Protein AF-A0A4R5C8Y3-F1 (afdb_monomer)

Secondary structure (DSSP, 8-state):
-HHHHHHHHHHHHHHHHHHHHHHHHHT----HHHHHHT-S-HHHHHHHHHHHGGGGGHHHHHHT-PPPHHHHHHHHHHHHHSPPPTTS-HHHHHHHHHHHHHHHT----S-SHHHHHHHHHTT--HHHHHHHHHHTGGG-STTT-HHHHHHHHHTHHHHHHHHHHHHHTT-HHHHHHHHHHHHHHHHTT---SS-HHHHHHHHHHHS-S-HHHHHHHHHHHHHS-------

Nearest PDB structures (foldseek):
  7sn8-assembly1_D  TM=2.312E-01  e=8.759E+00  Drosophila melanogaster

Mean predicted aligned error: 4.32 Å

Sequence (231 aa):
MVLAWQERVAGAVERLAGLIHQAVRRRQCGVLAAFVDGAPQEEAALAAVRVLGPDALAPALLAGVSPSGVDRVVLTRALAAHPTAVADRLDVRCLSQATSVLCAGEAVTDVGAAADWARAAAGWDWITLSRHLAWLAPMAWPRLCDAVGETVRARSVDVGRGLARAMLRRDYPTAARLVRWSALACCLGADPGLDTGAVTHHVDLCGGASPRTALHTELARCLAPAAAEGS

Organism: NCBI:txid2530368

Foldseek 3Di:
DVVVLVVLLVVLLLVLLLQLLVCQVVLHADCLLVSQVPDPDNLSNLSSCLQLQLSSGVSCLLVVHQHDLSSLVSLVVSCVSPPDDPPDDLLSVLSSLLNVCSSVVHQRDQDDSLVVVLVVLVPDDLQVVLVSQLSNLSCLGPRSHVSNLVSCLVCLLSLLVSLVVCVVVLVLSSNLSSLSSNQSSVLVVHHNPDPSVVSLVVSCVRVDDRSSSSSSSSNSVSSHDPPPPDD

Structure (mmCIF, N/CA/C/O backbone):
data_AF-A0A4R5C8Y3-F1
#
_entry.id   AF-A0A4R5C8Y3-F1
#
loop_
_atom_site.group_PDB
_atom_site.id
_atom_site.type_symbol
_atom_site.label_atom_id
_atom_site.label_alt_id
_atom_site.label_comp_id
_atom_site.label_asym_id
_atom_site.label_entity_id
_atom_site.label_seq_id
_atom_site.pdbx_PDB_ins_code
_atom_site.Cartn_x
_atom_site.Cartn_y
_atom_site.Cartn_z
_atom_site.occupancy
_atom_site.B_iso_or_equiv
_atom_site.auth_seq_id
_atom_site.auth_comp_id
_atom_site.auth_asym_id
_atom_site.auth_atom_id
_atom_site.pdbx_PDB_model_num
ATOM 1 N N . MET A 1 1 ? 7.049 -2.598 28.455 1.00 72.44 1 MET A N 1
ATOM 2 C CA . MET A 1 1 ? 6.135 -1.503 28.052 1.00 72.44 1 MET A CA 1
ATOM 3 C C . MET A 1 1 ? 6.138 -1.265 26.539 1.00 72.44 1 MET A C 1
ATOM 5 O O . MET A 1 1 ? 5.067 -1.314 25.953 1.00 72.44 1 MET A O 1
ATOM 9 N N . VAL A 1 2 ? 7.302 -1.086 25.895 1.00 79.75 2 VAL A N 1
ATOM 10 C CA . VAL A 1 2 ? 7.407 -0.855 24.433 1.00 79.75 2 VAL A CA 1
ATOM 11 C C . VAL A 1 2 ? 6.868 -2.023 23.591 1.00 79.75 2 VAL A C 1
ATOM 13 O O . VAL A 1 2 ? 6.093 -1.788 22.672 1.00 79.75 2 VAL A O 1
ATOM 16 N N . LEU A 1 3 ? 7.188 -3.275 23.942 1.00 83.00 3 LEU A N 1
ATOM 17 C CA . LEU A 1 3 ? 6.691 -4.458 23.214 1.00 83.00 3 LEU A CA 1
ATOM 18 C C . LEU A 1 3 ? 5.156 -4.572 23.257 1.00 83.00 3 LEU A C 1
ATOM 20 O O . LEU A 1 3 ? 4.514 -4.685 22.221 1.00 83.00 3 LEU A O 1
ATOM 24 N N . ALA A 1 4 ? 4.555 -4.400 24.439 1.00 89.44 4 ALA A N 1
ATOM 25 C CA . ALA A 1 4 ? 3.099 -4.404 24.596 1.00 89.44 4 ALA A CA 1
ATOM 26 C C . ALA A 1 4 ? 2.408 -3.247 23.848 1.00 89.44 4 ALA A C 1
ATOM 28 O O . ALA A 1 4 ? 1.240 -3.340 23.484 1.00 89.44 4 ALA A O 1
ATOM 29 N N . TRP A 1 5 ? 3.089 -2.116 23.643 1.00 91.06 5 TRP A N 1
ATOM 30 C CA . TRP A 1 5 ? 2.590 -1.046 22.775 1.00 91.06 5 TRP A CA 1
ATOM 31 C C . TRP A 1 5 ? 2.651 -1.446 21.294 1.00 91.06 5 TRP A C 1
ATOM 33 O O . TRP A 1 5 ? 1.651 -1.326 20.590 1.00 91.06 5 TRP A O 1
ATOM 43 N N . GLN A 1 6 ? 3.777 -1.995 20.836 1.00 91.38 6 GLN A N 1
ATOM 44 C CA . GLN A 1 6 ? 3.947 -2.449 19.452 1.00 91.38 6 GLN A CA 1
ATOM 45 C C . GLN A 1 6 ? 2.945 -3.542 19.067 1.00 91.38 6 GLN A C 1
ATOM 47 O O . GLN A 1 6 ? 2.363 -3.476 17.988 1.00 91.38 6 GLN A O 1
ATOM 52 N N . GLU A 1 7 ? 2.687 -4.502 19.955 1.00 93.25 7 GLU A N 1
ATOM 53 C CA . GLU A 1 7 ? 1.676 -5.547 19.750 1.00 93.25 7 GLU A CA 1
ATOM 54 C C . GLU A 1 7 ? 0.265 -4.964 19.626 1.00 93.25 7 GLU A C 1
ATOM 56 O O . GLU A 1 7 ? -0.505 -5.367 18.752 1.00 93.25 7 GLU A O 1
ATOM 61 N N . ARG A 1 8 ? -0.070 -3.962 20.450 1.00 94.50 8 ARG A N 1
ATOM 62 C CA . ARG A 1 8 ? -1.365 -3.270 20.377 1.00 94.50 8 ARG A CA 1
ATOM 63 C C . ARG A 1 8 ? -1.538 -2.525 19.060 1.00 94.50 8 ARG A C 1
ATOM 65 O O . ARG A 1 8 ? -2.594 -2.650 18.438 1.00 94.50 8 ARG A O 1
ATOM 72 N N . VAL A 1 9 ? -0.509 -1.802 18.616 1.00 96.12 9 VAL A N 1
ATOM 73 C CA . VAL A 1 9 ? -0.517 -1.117 17.315 1.00 96.12 9 VAL A CA 1
ATOM 74 C C . VAL A 1 9 ? -0.616 -2.132 16.180 1.00 96.12 9 VAL A C 1
ATOM 76 O O . VAL A 1 9 ? -1.468 -1.977 15.313 1.00 96.12 9 VAL A O 1
ATOM 79 N N . ALA A 1 10 ? 0.177 -3.206 16.197 1.00 95.38 10 ALA A N 1
ATOM 80 C CA . ALA A 1 10 ? 0.119 -4.253 15.177 1.00 95.38 10 ALA A CA 1
ATOM 81 C C . ALA A 1 10 ? -1.280 -4.884 15.089 1.00 95.38 10 ALA A C 1
ATOM 83 O O . ALA A 1 10 ? -1.846 -4.985 14.001 1.00 95.38 10 ALA A O 1
ATOM 84 N N . GLY A 1 11 ? -1.890 -5.217 16.230 1.00 96.44 11 GLY A N 1
ATOM 85 C CA . GLY A 1 11 ? -3.259 -5.726 16.278 1.00 96.44 11 GLY A CA 1
ATOM 86 C C . GLY A 1 11 ? -4.294 -4.718 15.765 1.00 96.44 11 GLY A C 1
ATOM 87 O O . GLY A 1 11 ? -5.235 -5.104 15.075 1.00 96.44 11 GLY A O 1
ATOM 88 N N . ALA A 1 12 ? -4.132 -3.426 16.067 1.00 97.75 12 ALA A N 1
ATOM 89 C CA . ALA A 1 12 ? -4.997 -2.371 15.537 1.00 97.75 12 ALA A CA 1
ATOM 90 C C . ALA A 1 12 ? -4.846 -2.208 14.015 1.00 97.75 12 ALA A C 1
ATOM 92 O O . ALA A 1 12 ? -5.852 -2.063 13.325 1.00 97.75 12 ALA A O 1
ATOM 93 N N . VAL A 1 13 ? -3.622 -2.310 13.487 1.00 97.81 13 VAL A N 1
ATOM 94 C CA . VAL A 1 13 ? -3.342 -2.279 12.044 1.00 97.81 13 VAL A CA 1
ATOM 95 C C . VAL A 1 13 ? -4.017 -3.446 11.331 1.00 97.81 13 VAL A C 1
ATOM 97 O O . VAL A 1 13 ? -4.672 -3.221 10.318 1.00 97.81 13 VAL A O 1
ATOM 100 N N . GLU A 1 14 ? -3.904 -4.676 11.841 1.00 97.19 14 GLU A N 1
ATOM 101 C CA . GLU A 1 14 ? -4.553 -5.836 11.212 1.00 97.19 14 GLU A CA 1
ATOM 102 C C . GLU A 1 14 ? -6.087 -5.717 11.247 1.00 97.19 14 GLU A C 1
ATOM 104 O O . GLU A 1 14 ? -6.747 -5.994 10.244 1.00 97.19 14 GLU A O 1
ATOM 109 N N . ARG A 1 15 ? -6.676 -5.228 12.351 1.00 97.69 15 ARG A N 1
ATOM 110 C CA . ARG A 1 15 ? -8.128 -4.973 12.422 1.00 97.69 15 ARG A CA 1
ATOM 111 C C . ARG A 1 15 ? -8.577 -3.912 11.422 1.00 97.69 15 ARG A C 1
ATOM 113 O O . ARG A 1 15 ? -9.555 -4.132 10.711 1.00 97.69 15 ARG A O 1
ATOM 120 N N . LEU A 1 16 ? -7.865 -2.787 11.350 1.00 98.38 16 LEU A N 1
ATOM 121 C CA . LEU A 1 16 ? -8.189 -1.712 10.416 1.00 98.38 16 LEU A CA 1
ATOM 122 C C . LEU A 1 16 ? -8.027 -2.170 8.962 1.00 98.38 16 LEU A C 1
ATOM 124 O O . LEU A 1 16 ? -8.907 -1.918 8.145 1.00 98.38 16 LEU A O 1
ATOM 128 N N . ALA A 1 17 ? -6.955 -2.898 8.642 1.00 98.19 17 ALA A N 1
ATOM 129 C CA . ALA A 1 17 ? -6.742 -3.448 7.307 1.00 98.19 17 ALA A CA 1
ATOM 130 C C . ALA A 1 17 ? -7.867 -4.414 6.905 1.00 98.19 17 ALA A C 1
ATOM 132 O O . ALA A 1 17 ? -8.360 -4.344 5.781 1.00 98.19 17 ALA A O 1
ATOM 133 N N . GLY A 1 18 ? -8.326 -5.265 7.829 1.00 97.75 18 GLY A N 1
ATOM 134 C CA . GLY A 1 18 ? -9.458 -6.165 7.596 1.00 97.75 18 GLY A CA 1
ATOM 135 C C . GLY A 1 18 ? -10.774 -5.424 7.369 1.00 97.75 18 GLY A C 1
ATOM 136 O O . GLY A 1 18 ? -11.531 -5.774 6.464 1.00 97.75 18 GLY A O 1
ATOM 137 N N . LEU A 1 19 ? -11.024 -4.372 8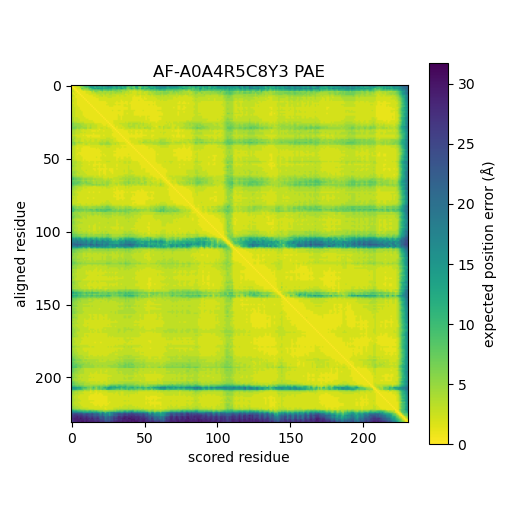.148 1.00 98.06 19 LEU A N 1
ATOM 138 C CA . LEU A 1 19 ? -12.194 -3.509 8.004 1.00 98.06 19 LEU A CA 1
ATOM 139 C C . LEU A 1 19 ? -12.185 -2.762 6.661 1.00 98.06 19 LEU A C 1
ATOM 141 O O . LEU A 1 19 ? -13.190 -2.785 5.954 1.00 98.06 19 LEU A O 1
ATOM 145 N N . ILE A 1 20 ? -11.051 -2.183 6.259 1.00 98.06 20 ILE A N 1
ATOM 146 C CA . ILE A 1 20 ? -10.901 -1.524 4.952 1.00 98.06 20 ILE A CA 1
ATOM 147 C C . ILE A 1 20 ? -11.058 -2.532 3.816 1.00 98.06 20 ILE A C 1
ATOM 149 O O . ILE A 1 20 ? -11.763 -2.250 2.855 1.00 98.06 20 ILE A O 1
ATOM 153 N N . HIS A 1 21 ? -10.462 -3.720 3.923 1.00 97.38 21 HIS A N 1
ATOM 154 C CA . HIS A 1 21 ? -10.618 -4.774 2.921 1.00 97.38 21 HIS A CA 1
ATOM 155 C C . HIS A 1 21 ? -12.099 -5.139 2.716 1.00 97.38 21 HIS A C 1
ATOM 157 O O . HIS A 1 21 ? -12.577 -5.185 1.582 1.00 97.38 21 HIS A O 1
ATOM 163 N N . GLN A 1 22 ? -12.864 -5.319 3.798 1.00 97.25 22 GLN A N 1
ATOM 164 C CA . GLN A 1 22 ? -14.311 -5.543 3.701 1.00 97.25 22 GLN A CA 1
ATOM 165 C C . GLN A 1 22 ? -15.050 -4.338 3.108 1.00 97.25 22 GLN A C 1
ATOM 167 O O . GLN A 1 22 ? -15.959 -4.522 2.298 1.00 97.25 22 GLN A O 1
ATOM 172 N N . ALA A 1 23 ? -14.664 -3.121 3.491 1.00 97.06 23 ALA A N 1
ATOM 173 C CA . ALA A 1 23 ? -15.257 -1.888 2.993 1.00 97.06 23 ALA A CA 1
ATOM 174 C C . ALA A 1 23 ? -15.037 -1.721 1.481 1.00 97.06 23 ALA A C 1
ATOM 176 O O . ALA A 1 23 ? -15.989 -1.428 0.765 1.00 97.06 23 ALA A O 1
ATOM 177 N N . VAL A 1 24 ? -13.832 -2.008 0.977 1.00 96.44 24 VAL A N 1
ATOM 178 C CA . VAL A 1 24 ? -13.515 -2.037 -0.461 1.00 96.44 24 VAL A CA 1
ATOM 179 C C . VAL A 1 24 ? -14.416 -3.035 -1.186 1.00 96.44 24 VAL A C 1
ATOM 181 O O . VAL A 1 24 ? -15.106 -2.664 -2.134 1.00 96.44 24 VAL A O 1
ATOM 184 N N . ARG A 1 25 ? -14.507 -4.277 -0.692 1.00 95.12 25 ARG A N 1
ATOM 185 C CA . ARG A 1 25 ? -15.350 -5.317 -1.308 1.00 95.12 25 ARG A CA 1
ATOM 186 C C . ARG A 1 25 ? -16.840 -4.974 -1.307 1.00 95.12 25 ARG A C 1
ATOM 188 O O . ARG A 1 25 ? -17.560 -5.372 -2.217 1.00 95.12 25 ARG A O 1
ATOM 195 N N . ARG A 1 26 ? -17.308 -4.241 -0.294 1.00 96.19 26 ARG A N 1
ATOM 196 C CA . ARG A 1 26 ? -18.698 -3.769 -0.170 1.00 96.19 26 ARG A CA 1
ATOM 197 C C . ARG A 1 26 ? -18.940 -2.400 -0.808 1.00 96.19 26 ARG A C 1
ATOM 199 O O . ARG A 1 26 ? -20.076 -1.942 -0.799 1.00 96.19 26 ARG A O 1
ATOM 206 N N . ARG A 1 27 ? -17.899 -1.752 -1.344 1.00 93.75 27 ARG A N 1
ATOM 207 C CA . ARG A 1 27 ? -17.932 -0.374 -1.862 1.00 93.75 27 ARG A CA 1
ATOM 208 C C . ARG A 1 27 ? -18.480 0.633 -0.839 1.00 93.75 27 ARG A C 1
ATOM 210 O O . ARG A 1 27 ? -19.273 1.510 -1.169 1.00 93.75 27 ARG A O 1
ATOM 217 N N . GLN A 1 28 ? -18.060 0.493 0.416 1.00 93.56 28 GLN A N 1
ATOM 218 C CA . GLN A 1 28 ? -18.490 1.320 1.542 1.00 93.56 28 GLN A CA 1
ATOM 219 C C . GLN A 1 28 ? -17.394 2.317 1.945 1.00 93.56 28 GLN A C 1
ATOM 221 O O . GLN A 1 28 ? -16.264 1.923 2.214 1.00 93.56 28 GLN A O 1
ATOM 226 N N . CYS A 1 29 ? -17.739 3.603 2.042 1.00 92.25 29 CYS A N 1
ATOM 227 C CA . CYS A 1 29 ? -16.855 4.668 2.541 1.00 92.25 29 CYS A CA 1
ATOM 228 C C . CYS A 1 29 ? -17.188 5.036 4.002 1.00 92.25 29 CYS A C 1
ATOM 230 O O . CYS A 1 29 ? -18.199 4.573 4.531 1.00 92.25 29 CYS A O 1
ATOM 232 N N . GLY A 1 30 ? -16.384 5.890 4.652 1.00 90.69 30 GLY A N 1
ATOM 233 C CA . GLY A 1 30 ? -16.749 6.448 5.965 1.00 90.69 30 GLY A CA 1
ATOM 234 C C . GLY A 1 30 ? -16.438 5.555 7.164 1.00 90.69 30 GLY A C 1
ATOM 235 O O . GLY A 1 30 ? -17.148 5.614 8.164 1.00 90.69 30 GLY A O 1
ATOM 236 N N . VAL A 1 31 ? -15.447 4.667 7.063 1.00 94.50 31 VAL A N 1
ATOM 237 C CA . VAL A 1 31 ? -15.246 3.597 8.056 1.00 94.50 31 VAL A CA 1
ATOM 238 C C . VAL A 1 31 ? -14.257 3.955 9.175 1.00 94.50 31 VAL A C 1
ATOM 240 O O . VAL A 1 31 ? -14.165 3.213 10.154 1.00 94.50 31 VAL A O 1
ATOM 243 N N . LEU A 1 32 ? -13.520 5.072 9.070 1.00 96.38 32 LEU A N 1
ATOM 244 C CA . LEU A 1 32 ? -12.429 5.375 10.005 1.00 96.38 32 LEU A CA 1
ATOM 245 C C . LEU A 1 32 ? -12.929 5.866 11.363 1.00 96.38 32 LEU A C 1
ATOM 247 O O . LEU A 1 32 ? -12.396 5.437 12.383 1.00 96.38 32 LEU A O 1
ATOM 251 N N . ALA A 1 33 ? -13.949 6.727 11.398 1.00 94.81 33 ALA A N 1
ATOM 252 C CA . ALA A 1 33 ? -14.481 7.225 12.670 1.00 94.81 33 ALA A CA 1
ATOM 253 C C . ALA A 1 33 ? -15.053 6.096 13.526 1.00 94.81 33 ALA A C 1
ATOM 255 O O . ALA A 1 33 ? -14.635 5.934 14.665 1.00 94.81 33 ALA A O 1
ATOM 256 N N . ALA A 1 34 ? -15.890 5.234 12.941 1.00 95.12 34 ALA A N 1
ATOM 257 C CA . ALA A 1 34 ? -16.435 4.080 13.651 1.00 95.12 34 ALA A CA 1
ATOM 258 C C . ALA A 1 34 ? -15.334 3.146 14.190 1.00 95.12 34 ALA A C 1
ATOM 260 O O . ALA A 1 34 ? -15.468 2.591 15.279 1.00 95.12 34 ALA A O 1
ATOM 261 N N . PHE A 1 35 ? -14.232 2.983 13.449 1.00 97.25 35 PHE A N 1
ATOM 262 C CA . PHE A 1 35 ? -13.086 2.205 13.917 1.00 97.25 35 PHE A CA 1
ATOM 263 C C . PHE A 1 35 ? -12.390 2.850 15.122 1.00 97.25 35 PHE A C 1
ATOM 265 O O . PHE A 1 35 ? -12.062 2.141 16.072 1.00 97.25 35 PHE A O 1
ATOM 272 N N . VAL A 1 36 ? -12.150 4.164 15.085 1.00 97.38 36 VAL A N 1
ATOM 273 C CA . VAL A 1 36 ? -11.477 4.887 16.175 1.00 97.38 36 VAL A CA 1
ATOM 274 C C . VAL A 1 36 ? -12.372 4.976 17.411 1.00 97.38 36 VAL A C 1
ATOM 276 O O . VAL A 1 36 ? -11.905 4.662 18.502 1.00 97.38 36 VAL A O 1
ATOM 279 N N . ASP A 1 37 ? -13.651 5.310 17.244 1.00 95.69 37 ASP A N 1
ATOM 280 C CA . ASP A 1 37 ? -14.620 5.435 18.342 1.00 95.69 37 ASP A CA 1
ATOM 281 C C . ASP A 1 37 ? -14.881 4.085 19.029 1.00 95.69 37 ASP A C 1
ATOM 283 O O . ASP A 1 37 ? -15.090 4.018 20.239 1.00 95.69 37 ASP A O 1
ATOM 287 N N . GLY A 1 38 ? -14.841 2.989 18.264 1.00 95.06 38 GLY A N 1
ATOM 288 C CA . GLY A 1 38 ? -14.973 1.626 18.780 1.00 95.06 38 GLY A CA 1
ATOM 289 C C . GLY A 1 38 ? -13.666 1.009 19.288 1.00 95.06 38 GLY A C 1
ATOM 290 O O . GLY A 1 38 ? -13.665 -0.148 19.720 1.00 95.06 38 GLY A O 1
ATOM 291 N N . ALA A 1 39 ? -12.535 1.717 19.207 1.00 95.44 39 ALA A N 1
ATOM 292 C CA . ALA A 1 39 ? -11.252 1.158 19.599 1.00 95.44 39 ALA A CA 1
ATOM 293 C C . ALA A 1 39 ? -11.099 1.132 21.129 1.00 95.44 39 ALA A C 1
ATOM 295 O O . ALA A 1 39 ? -11.357 2.129 21.797 1.00 95.44 39 ALA A O 1
ATOM 296 N N . PRO A 1 40 ? -10.556 0.043 21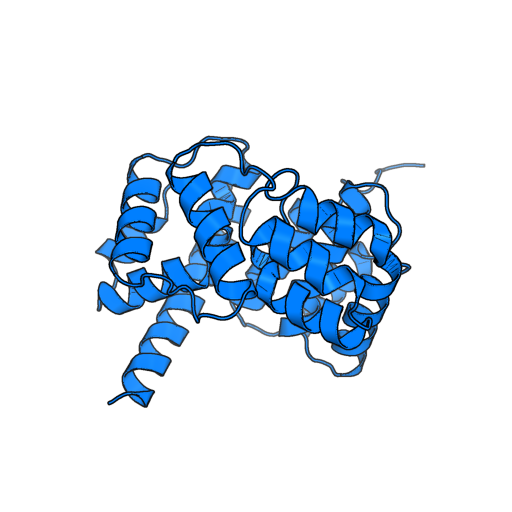.708 1.00 91.38 40 PRO A N 1
ATOM 297 C CA . PRO A 1 40 ? -10.287 -0.009 23.147 1.00 91.38 40 PRO A CA 1
ATOM 298 C C . PRO A 1 40 ? -9.236 1.021 23.584 1.00 91.38 40 PRO A C 1
ATOM 300 O O . PRO A 1 40 ? -9.148 1.355 24.762 1.00 91.38 40 PRO A O 1
ATOM 303 N N . GLN A 1 41 ? -8.399 1.479 22.648 1.00 93.56 41 GLN A N 1
ATOM 304 C CA . GLN A 1 41 ? -7.389 2.506 22.863 1.00 93.56 41 GLN A CA 1
ATOM 305 C C . GLN A 1 41 ? -7.276 3.370 21.616 1.00 93.56 41 GLN A C 1
ATOM 307 O O . GLN A 1 41 ? -6.792 2.911 20.577 1.00 93.56 41 GLN A O 1
ATOM 312 N N . GLU A 1 42 ? -7.696 4.622 21.749 1.00 96.31 42 GLU A N 1
ATOM 313 C CA . GLU A 1 42 ? -7.700 5.589 20.657 1.00 96.31 42 GLU A CA 1
ATOM 314 C C . GLU A 1 42 ? -6.301 5.779 20.053 1.00 96.31 42 GLU A C 1
ATOM 316 O O . GLU A 1 42 ? -6.141 5.728 18.838 1.00 96.31 42 GLU A O 1
ATOM 321 N N . GLU A 1 43 ? -5.266 5.900 20.888 1.00 96.75 43 GLU A N 1
ATOM 322 C CA . GLU A 1 43 ? -3.889 6.121 20.429 1.00 96.75 43 GLU A CA 1
ATOM 323 C C . GLU A 1 43 ? -3.399 4.994 19.503 1.00 96.75 43 GLU A C 1
ATOM 325 O O . GLU A 1 43 ? -2.816 5.248 18.452 1.00 96.75 43 GLU A O 1
ATOM 330 N N . ALA A 1 44 ? -3.683 3.730 19.839 1.00 97.31 44 ALA A N 1
ATOM 331 C CA . ALA A 1 44 ? -3.301 2.595 18.997 1.00 97.31 44 ALA A CA 1
ATOM 332 C C . ALA A 1 44 ? -4.085 2.572 17.672 1.00 97.31 44 ALA A C 1
ATOM 334 O O . ALA A 1 44 ? -3.558 2.132 16.648 1.00 97.31 44 ALA A O 1
ATOM 335 N N . ALA A 1 45 ? -5.335 3.047 17.680 1.00 98.06 45 ALA A N 1
ATOM 336 C CA . ALA A 1 45 ? -6.150 3.179 16.477 1.00 98.06 45 ALA A CA 1
ATOM 337 C C . ALA A 1 45 ? -5.638 4.301 15.563 1.00 98.06 45 ALA A C 1
ATOM 339 O O . ALA A 1 45 ? -5.492 4.084 14.361 1.00 98.06 45 ALA A O 1
ATOM 340 N N . LEU A 1 46 ? -5.280 5.460 16.121 1.00 98.06 46 LEU A N 1
ATOM 341 C CA . LEU A 1 46 ? -4.654 6.556 15.377 1.00 98.06 46 LEU A CA 1
ATOM 342 C C . LEU A 1 46 ? -3.284 6.146 14.814 1.00 98.06 46 LEU A C 1
ATOM 344 O O . LEU A 1 46 ? -2.992 6.428 13.650 1.00 98.06 46 LEU A O 1
ATOM 348 N N . ALA A 1 47 ? -2.483 5.389 15.570 1.00 97.56 47 ALA A N 1
ATOM 349 C CA . ALA A 1 47 ? -1.239 4.803 15.074 1.00 97.56 47 ALA A CA 1
ATOM 350 C C . ALA A 1 47 ? -1.491 3.841 13.902 1.00 97.56 47 ALA A C 1
ATOM 352 O O . ALA A 1 47 ? -0.762 3.861 12.910 1.00 97.56 47 ALA A O 1
ATOM 353 N N . ALA A 1 48 ? -2.548 3.026 13.970 1.00 98.00 48 ALA A N 1
ATOM 354 C CA . ALA A 1 48 ? -2.920 2.130 12.880 1.00 98.00 48 ALA A CA 1
ATOM 355 C C . ALA A 1 48 ? -3.331 2.885 11.609 1.00 98.00 48 ALA A C 1
ATOM 357 O O . ALA A 1 48 ? -2.872 2.537 10.518 1.00 98.00 48 ALA A O 1
ATOM 358 N N . VAL A 1 49 ? -4.126 3.951 11.752 1.00 97.50 49 VAL A N 1
ATOM 359 C CA . VAL A 1 49 ? -4.471 4.865 10.652 1.00 97.50 49 VAL A CA 1
ATOM 360 C C . VAL A 1 49 ? -3.198 5.458 10.044 1.00 97.50 49 VAL A C 1
ATOM 362 O O . VAL A 1 49 ? -3.024 5.422 8.826 1.00 97.50 49 VAL A O 1
ATOM 365 N N . ARG A 1 50 ? -2.254 5.916 10.876 1.00 95.94 50 ARG A N 1
ATOM 366 C CA . ARG A 1 50 ? -0.969 6.465 10.417 1.00 95.94 50 ARG A CA 1
ATOM 367 C C . ARG A 1 50 ? -0.122 5.444 9.652 1.00 95.94 50 ARG A C 1
ATOM 369 O O . ARG A 1 50 ? 0.541 5.830 8.688 1.00 95.94 50 ARG A O 1
ATOM 376 N N . VAL A 1 51 ? -0.120 4.179 10.077 1.00 95.38 51 VAL A N 1
ATOM 377 C CA . VAL A 1 51 ? 0.634 3.084 9.438 1.00 95.38 51 VAL A CA 1
ATOM 378 C C . VAL A 1 51 ? 0.042 2.694 8.085 1.00 95.38 51 VAL A C 1
ATOM 380 O O . VAL A 1 51 ? 0.806 2.412 7.162 1.00 95.38 51 VAL A O 1
ATOM 383 N N . LEU A 1 52 ? -1.287 2.656 7.953 1.00 95.88 52 LEU A N 1
ATOM 384 C CA . LEU A 1 52 ? -1.924 2.383 6.660 1.00 95.88 52 LEU A CA 1
ATOM 385 C C . LEU A 1 52 ? -1.845 3.584 5.709 1.00 95.88 52 LEU A C 1
ATOM 387 O O . LEU A 1 52 ? -1.753 3.389 4.497 1.00 95.88 52 LEU A O 1
ATOM 391 N N . GLY A 1 53 ? -1.820 4.809 6.241 1.00 94.00 53 GLY A N 1
ATOM 392 C CA . GLY A 1 53 ? -1.623 6.024 5.454 1.00 94.00 53 GLY A CA 1
ATOM 393 C C . GLY A 1 53 ? -2.699 6.169 4.369 1.00 94.00 53 GLY A C 1
ATOM 394 O O . GLY A 1 53 ? -3.883 6.056 4.693 1.00 94.00 53 GLY A O 1
ATOM 395 N N . PRO A 1 54 ? -2.334 6.365 3.086 1.00 93.25 54 PRO A N 1
ATOM 396 C CA . PRO A 1 54 ? -3.310 6.512 2.003 1.00 93.25 54 PRO A CA 1
ATOM 397 C C . PRO A 1 54 ? -4.288 5.336 1.856 1.00 93.25 54 PRO A C 1
ATOM 399 O O . PRO A 1 54 ? -5.426 5.539 1.440 1.00 93.25 54 PRO A O 1
ATOM 402 N N . ASP A 1 55 ? -3.896 4.115 2.241 1.00 95.56 55 ASP A N 1
ATOM 403 C CA . ASP A 1 55 ? -4.782 2.945 2.156 1.00 95.56 55 ASP A CA 1
ATOM 404 C C . ASP A 1 55 ? -5.981 3.037 3.107 1.00 95.56 55 ASP A C 1
ATOM 406 O O . ASP A 1 55 ? -7.002 2.400 2.858 1.00 95.56 55 ASP A O 1
ATOM 410 N N . ALA A 1 56 ? -5.916 3.877 4.146 1.00 95.56 56 ALA A N 1
ATOM 411 C CA . ALA A 1 56 ? -7.067 4.179 4.996 1.00 95.56 56 ALA A CA 1
ATOM 412 C C . ALA A 1 56 ? -8.238 4.802 4.211 1.00 95.56 56 ALA A C 1
ATOM 414 O O . ALA A 1 56 ? -9.390 4.690 4.623 1.00 95.56 56 ALA A O 1
ATOM 415 N N . LEU A 1 57 ? -7.948 5.421 3.062 1.00 93.69 57 LEU A N 1
ATOM 416 C CA . LEU A 1 57 ? -8.919 6.049 2.168 1.00 93.69 57 LEU A CA 1
ATOM 417 C C . LEU A 1 57 ? -9.235 5.216 0.925 1.00 93.69 57 LEU A C 1
ATOM 419 O O . LEU A 1 57 ? -9.966 5.689 0.053 1.00 93.69 57 LEU A O 1
ATOM 423 N N . ALA A 1 58 ? -8.732 3.981 0.840 1.00 94.38 58 ALA A N 1
ATOM 424 C CA . ALA A 1 58 ? -8.898 3.132 -0.334 1.00 94.38 58 ALA A CA 1
ATOM 425 C C . ALA A 1 58 ? -10.349 3.030 -0.849 1.00 94.38 58 ALA A C 1
ATOM 427 O O . ALA A 1 58 ? -10.530 3.135 -2.062 1.00 94.38 58 ALA A O 1
ATOM 428 N N . PRO A 1 59 ? -11.394 2.895 0.000 1.00 94.31 59 PRO A N 1
ATOM 429 C CA . PRO A 1 59 ? -12.765 2.824 -0.500 1.00 94.31 59 PRO A CA 1
ATOM 430 C C . PRO A 1 59 ? -13.216 4.097 -1.232 1.00 94.31 59 PRO A C 1
ATOM 432 O O . PRO A 1 59 ? -13.853 4.000 -2.277 1.00 94.31 59 PRO A O 1
ATOM 435 N N . ALA A 1 60 ? -12.854 5.279 -0.720 1.00 91.56 60 ALA A N 1
ATOM 436 C CA . ALA A 1 60 ? -13.195 6.556 -1.349 1.00 91.56 60 ALA A CA 1
ATOM 437 C C . ALA A 1 60 ? -12.400 6.771 -2.646 1.00 91.56 60 ALA A C 1
ATOM 439 O O . ALA A 1 60 ? -12.977 7.138 -3.669 1.00 91.56 60 ALA A O 1
ATOM 440 N N . LEU A 1 61 ? -11.098 6.457 -2.619 1.00 90.69 61 LEU A N 1
ATOM 441 C CA . LEU A 1 61 ? -10.217 6.540 -3.787 1.00 90.69 61 LEU A CA 1
ATOM 442 C C . LEU A 1 61 ? -10.712 5.647 -4.934 1.00 90.69 61 LEU A C 1
ATOM 444 O O . LEU A 1 61 ? -10.786 6.100 -6.072 1.00 90.69 61 LEU A O 1
ATOM 448 N N . LEU A 1 62 ? -11.116 4.409 -4.634 1.00 91.69 62 LEU A N 1
ATOM 449 C CA . LEU A 1 62 ? -11.666 3.477 -5.624 1.00 91.69 62 LEU A CA 1
ATOM 450 C C . LEU A 1 62 ? -13.037 3.893 -6.155 1.00 91.69 62 LEU A C 1
ATOM 452 O O . LEU A 1 62 ? -13.341 3.653 -7.320 1.00 91.69 62 LEU A O 1
ATOM 456 N N . ALA A 1 63 ? -13.869 4.513 -5.319 1.00 90.31 63 ALA A N 1
ATOM 457 C CA . ALA A 1 63 ? -15.156 5.049 -5.746 1.00 90.31 63 ALA A CA 1
ATOM 458 C C . ALA A 1 63 ? -15.026 6.360 -6.547 1.00 90.31 63 ALA A C 1
ATOM 460 O O . ALA A 1 63 ? -16.027 6.844 -7.071 1.00 90.31 63 ALA A O 1
ATOM 461 N N . GLY A 1 64 ? -13.824 6.944 -6.641 1.00 88.50 64 GLY A N 1
ATOM 462 C CA . GLY A 1 64 ? -13.603 8.233 -7.297 1.00 88.50 64 GLY A CA 1
ATOM 463 C C . GLY A 1 64 ? -14.300 9.396 -6.586 1.00 88.50 64 GLY A C 1
ATOM 464 O O . GLY A 1 64 ? -14.612 10.402 -7.219 1.00 88.50 64 GLY A O 1
ATOM 465 N N . VAL A 1 65 ? -14.574 9.256 -5.286 1.00 89.06 65 VAL A N 1
ATOM 466 C CA . VAL A 1 65 ? -15.250 10.275 -4.473 1.00 89.06 65 VAL A CA 1
ATOM 467 C C . VAL A 1 65 ? -14.279 10.903 -3.484 1.00 89.06 65 VAL A C 1
ATOM 469 O O . VAL A 1 65 ? -13.338 10.264 -3.008 1.00 89.06 65 VAL A O 1
ATOM 472 N N . SER A 1 66 ? -14.532 12.158 -3.125 1.00 86.81 66 SER A N 1
ATOM 473 C CA . SER A 1 66 ? -13.783 12.810 -2.054 1.00 86.81 66 SER A CA 1
ATOM 474 C C . SER A 1 66 ? -13.989 12.065 -0.728 1.00 86.81 66 SER A C 1
ATOM 476 O O . SER A 1 66 ? -15.132 11.737 -0.390 1.00 86.81 66 SER A O 1
ATOM 478 N N . PRO A 1 67 ? -12.921 11.825 0.058 1.00 86.00 67 PRO A N 1
ATOM 479 C CA . PRO A 1 67 ? -13.045 11.304 1.412 1.00 86.00 67 PRO A CA 1
ATOM 480 C C . PRO A 1 67 ? -14.030 12.123 2.246 1.00 86.00 67 PRO A C 1
ATOM 482 O O . PRO A 1 67 ? -14.070 13.353 2.145 1.00 86.00 67 PRO A O 1
ATOM 485 N N . SER A 1 68 ? -14.801 11.449 3.100 1.00 88.50 68 SER A N 1
ATOM 486 C CA . SER A 1 68 ? -15.745 12.136 3.979 1.00 88.50 68 SER A CA 1
ATOM 487 C C . SER A 1 68 ? -15.014 13.126 4.895 1.00 88.50 68 SER A C 1
ATOM 489 O O . SER A 1 68 ? -13.882 12.881 5.319 1.00 88.50 68 SER A O 1
ATOM 491 N N . GLY A 1 69 ? -15.657 14.248 5.240 1.00 89.62 69 GLY A N 1
ATOM 492 C CA . GLY A 1 69 ? -15.071 15.216 6.177 1.00 89.62 69 GLY A CA 1
ATOM 493 C C . GLY A 1 69 ? -14.689 14.574 7.518 1.00 89.62 69 GLY A C 1
ATOM 494 O O . GLY A 1 69 ? -13.663 14.916 8.099 1.00 89.62 69 GLY A O 1
ATOM 495 N N . VAL A 1 70 ? -15.465 13.579 7.951 1.00 92.88 70 VAL A N 1
ATOM 496 C CA . VAL A 1 70 ? -15.233 12.801 9.171 1.00 92.88 70 VAL A CA 1
ATOM 497 C C . VAL A 1 70 ? -13.959 11.947 9.073 1.00 92.88 70 VAL A C 1
ATOM 499 O O . VAL A 1 70 ? -13.117 12.015 9.967 1.00 92.88 70 VAL A O 1
ATOM 502 N N . ASP A 1 71 ? -13.753 11.205 7.979 1.00 93.00 71 ASP A N 1
ATOM 503 C CA . ASP A 1 71 ? -12.520 10.420 7.781 1.00 93.00 71 ASP A CA 1
ATOM 504 C C . ASP A 1 71 ? -11.282 11.327 7.698 1.00 93.00 71 ASP A C 1
ATOM 506 O O . ASP A 1 71 ? -10.223 11.000 8.239 1.00 93.00 71 ASP A O 1
ATOM 510 N N . ARG A 1 72 ? -11.415 12.504 7.070 1.00 92.06 72 ARG A N 1
ATOM 511 C CA . ARG A 1 72 ? -10.332 13.500 6.992 1.00 92.06 72 ARG A CA 1
ATOM 512 C C . ARG A 1 72 ? -9.954 14.028 8.373 1.00 92.06 72 ARG A C 1
ATOM 514 O O . ARG A 1 72 ? -8.769 14.165 8.656 1.00 92.06 72 ARG A O 1
ATOM 521 N N . VAL A 1 73 ? -10.927 14.259 9.259 1.00 94.19 73 VAL A N 1
ATOM 522 C CA . VAL A 1 73 ? -10.658 14.631 10.660 1.00 94.19 73 VAL A CA 1
ATOM 523 C C . VAL A 1 73 ? -9.874 13.531 11.380 1.00 94.19 73 VAL A C 1
ATOM 525 O O . VAL A 1 73 ? -8.913 13.839 12.084 1.00 94.19 73 VAL A O 1
ATOM 528 N N . VAL A 1 74 ? -10.225 12.255 11.183 1.00 96.62 74 VAL A N 1
ATOM 529 C CA . VAL A 1 74 ? -9.487 11.127 11.781 1.00 96.62 74 VAL A CA 1
ATOM 530 C C . VAL A 1 74 ? -8.041 11.080 11.288 1.00 96.62 74 VAL A C 1
ATOM 532 O O . VAL A 1 74 ? -7.125 10.920 12.094 1.00 96.62 74 VAL A O 1
ATOM 535 N N . LEU A 1 75 ? -7.805 11.271 9.991 1.00 94.94 75 LEU A N 1
ATOM 536 C CA . LEU A 1 75 ? -6.447 11.300 9.451 1.00 94.94 75 LEU A CA 1
ATOM 537 C C . LEU A 1 75 ? -5.639 12.500 9.954 1.00 94.94 75 LEU A C 1
ATOM 539 O O . LEU A 1 75 ? -4.475 12.335 10.311 1.00 94.94 75 LEU A O 1
ATOM 543 N N . THR A 1 76 ? -6.247 13.686 10.039 1.00 95.38 76 THR A N 1
ATOM 544 C CA . THR A 1 76 ? -5.608 14.871 10.632 1.00 95.38 76 THR A CA 1
ATOM 545 C C . THR A 1 76 ? -5.213 14.610 12.085 1.00 95.38 76 THR A C 1
ATOM 547 O O . THR A 1 76 ? -4.087 14.914 12.476 1.00 95.38 76 THR A O 1
ATOM 550 N N . ARG A 1 77 ? -6.087 13.971 12.877 1.00 96.81 77 ARG A N 1
ATOM 551 C CA . ARG A 1 77 ? -5.771 13.545 14.252 1.00 96.81 77 ARG A CA 1
ATOM 552 C C . ARG A 1 77 ? -4.622 12.539 14.287 1.00 96.81 77 ARG A C 1
ATOM 554 O O . ARG A 1 77 ? -3.721 12.689 15.105 1.00 96.81 77 ARG A O 1
ATOM 561 N N . ALA A 1 78 ? -4.612 11.554 13.390 1.00 97.06 78 ALA A N 1
ATOM 562 C CA . ALA A 1 78 ? -3.545 10.556 13.314 1.00 97.06 78 ALA A CA 1
ATOM 563 C C . ALA A 1 78 ? -2.184 11.173 12.945 1.00 97.06 78 ALA A C 1
ATOM 565 O O . ALA A 1 78 ? -1.166 10.804 13.530 1.00 97.06 78 ALA A O 1
ATOM 566 N N . LEU A 1 79 ? -2.157 12.133 12.013 1.00 95.25 79 LEU A N 1
ATOM 567 C CA . LEU A 1 79 ? -0.950 12.885 11.650 1.00 95.25 79 LEU A CA 1
ATOM 568 C C . LEU A 1 79 ? -0.452 13.761 12.807 1.00 95.25 79 LEU A C 1
ATOM 570 O O . LEU A 1 79 ? 0.752 13.826 13.036 1.00 95.25 79 LEU A O 1
ATOM 574 N N . ALA A 1 80 ? -1.361 14.400 13.549 1.00 95.94 80 ALA A N 1
ATOM 575 C CA . ALA A 1 80 ? -1.011 15.219 14.708 1.00 95.94 80 ALA A CA 1
ATOM 576 C C . ALA A 1 80 ? -0.481 14.382 15.885 1.00 95.94 80 ALA A C 1
ATOM 578 O O . ALA A 1 80 ? 0.486 14.779 16.531 1.00 95.94 80 ALA A O 1
ATOM 579 N N . ALA A 1 81 ? -1.080 13.216 16.146 1.00 96.31 81 ALA A N 1
ATOM 580 C CA . ALA A 1 81 ? -0.649 12.300 17.204 1.00 96.31 81 ALA A CA 1
ATOM 581 C C . ALA A 1 81 ? 0.683 11.600 16.880 1.00 96.31 81 ALA A C 1
ATOM 583 O O . ALA A 1 81 ? 1.453 11.269 17.781 1.00 96.31 81 ALA A O 1
ATOM 584 N N . HIS A 1 82 ? 0.968 11.385 15.593 1.00 94.50 82 HIS A N 1
ATOM 585 C CA . HIS A 1 82 ? 2.166 10.694 15.117 1.00 94.50 82 HIS A CA 1
ATOM 586 C C . HIS A 1 82 ? 2.867 11.508 14.017 1.00 94.50 82 HIS A C 1
ATOM 588 O O . HIS A 1 82 ? 2.843 11.122 12.835 1.00 94.50 82 HIS A O 1
ATOM 594 N N . PRO A 1 83 ? 3.481 12.648 14.393 1.00 93.81 83 PRO A N 1
ATOM 595 C CA . PRO A 1 83 ? 4.135 13.537 13.448 1.00 93.81 83 PRO A CA 1
ATOM 596 C C . PRO A 1 83 ? 5.360 12.867 12.826 1.00 93.81 83 PRO A C 1
ATOM 598 O O . PRO A 1 83 ? 5.983 11.983 13.410 1.00 93.81 83 PRO A O 1
ATOM 601 N N . THR A 1 84 ? 5.709 13.308 11.620 1.00 92.94 84 THR A N 1
ATOM 602 C CA . THR A 1 84 ? 6.909 12.848 10.909 1.00 92.94 84 THR A CA 1
ATOM 603 C C . THR A 1 84 ? 8.011 13.890 11.042 1.00 92.94 84 THR A C 1
ATOM 605 O O . THR A 1 84 ? 7.779 15.074 10.799 1.00 92.94 84 THR A O 1
ATOM 608 N N . ALA A 1 85 ? 9.209 13.459 11.420 1.00 91.12 85 ALA A N 1
ATOM 609 C CA . ALA A 1 85 ? 10.388 14.300 11.546 1.00 91.12 85 ALA A CA 1
ATOM 610 C C . ALA A 1 85 ? 11.177 14.373 10.229 1.00 91.12 85 ALA A C 1
ATOM 612 O O . ALA A 1 85 ? 11.151 13.466 9.397 1.00 91.12 85 ALA A O 1
ATOM 613 N N . VAL A 1 86 ? 11.970 15.435 10.061 1.00 85.94 86 VAL A N 1
ATOM 614 C CA . VAL A 1 86 ? 12.869 15.587 8.899 1.00 85.94 86 VAL A CA 1
ATOM 615 C C . VAL A 1 86 ? 13.900 14.451 8.830 1.00 85.94 86 VAL A C 1
ATOM 617 O O . VAL A 1 86 ? 14.252 14.002 7.741 1.00 85.94 86 VAL A O 1
ATOM 620 N N . ALA A 1 87 ? 14.343 13.950 9.986 1.00 90.31 87 ALA A N 1
ATOM 621 C CA . ALA A 1 87 ? 15.295 12.846 10.090 1.00 90.31 87 ALA A CA 1
ATOM 622 C C . ALA A 1 87 ? 14.686 11.462 9.788 1.00 90.31 87 ALA A C 1
ATOM 624 O O . ALA A 1 87 ? 15.433 10.494 9.642 1.00 90.31 87 ALA A O 1
ATOM 625 N N . ASP A 1 88 ? 13.356 11.348 9.682 1.00 92.69 88 ASP A N 1
ATOM 626 C CA . ASP A 1 88 ? 12.710 10.066 9.400 1.00 92.69 88 ASP A CA 1
ATOM 627 C C . ASP A 1 88 ? 13.081 9.547 8.018 1.00 92.69 88 ASP A C 1
ATOM 629 O O . ASP A 1 88 ? 13.421 10.303 7.109 1.00 92.69 88 ASP A O 1
ATOM 633 N N . ARG A 1 89 ? 12.965 8.231 7.828 1.00 92.19 89 ARG A N 1
ATOM 634 C CA . ARG A 1 89 ? 13.198 7.599 6.527 1.00 92.19 89 ARG A CA 1
ATOM 635 C C . ARG A 1 89 ? 12.356 8.255 5.436 1.00 92.19 89 ARG A C 1
ATOM 637 O O . ARG A 1 89 ? 11.174 8.533 5.626 1.00 92.19 89 ARG A O 1
ATOM 644 N N . LEU A 1 90 ? 12.952 8.395 4.255 1.00 91.88 90 LEU A N 1
ATOM 645 C CA . LEU A 1 90 ? 12.313 9.025 3.103 1.00 91.88 90 LEU A CA 1
ATOM 646 C C . LEU A 1 90 ? 10.959 8.387 2.749 1.00 91.88 90 LEU A C 1
ATOM 648 O O . LEU A 1 90 ? 10.013 9.114 2.466 1.00 91.88 90 LEU A O 1
ATOM 652 N N . ASP A 1 91 ? 10.829 7.061 2.876 1.00 91.94 91 ASP A N 1
ATOM 653 C CA . ASP A 1 91 ? 9.562 6.348 2.646 1.00 91.94 91 ASP A CA 1
ATOM 654 C C . ASP A 1 91 ? 8.441 6.823 3.595 1.00 91.94 91 ASP A C 1
ATOM 656 O O . ASP A 1 91 ? 7.298 7.024 3.187 1.00 91.94 91 ASP A O 1
ATOM 660 N N . VAL A 1 92 ? 8.773 7.046 4.874 1.00 92.31 92 VAL A N 1
ATOM 661 C CA . VAL A 1 92 ? 7.823 7.508 5.901 1.00 92.31 92 VAL A CA 1
ATOM 662 C C . VAL A 1 92 ? 7.374 8.933 5.603 1.00 92.31 92 VAL A C 1
ATOM 664 O O . VAL A 1 92 ? 6.185 9.237 5.733 1.00 92.31 92 VAL A O 1
ATOM 667 N N . ARG A 1 93 ? 8.306 9.786 5.160 1.00 92.94 93 ARG A N 1
ATOM 668 C CA . ARG A 1 93 ? 8.011 11.162 4.743 1.00 92.94 93 ARG A CA 1
ATOM 669 C C . ARG A 1 93 ? 7.122 11.199 3.503 1.00 92.94 93 ARG A C 1
ATOM 671 O O . ARG A 1 93 ? 6.145 11.939 3.510 1.00 92.94 93 ARG A O 1
ATOM 678 N N . CYS A 1 94 ? 7.389 10.356 2.502 1.00 91.75 94 CYS A N 1
ATOM 679 C CA . CYS A 1 94 ? 6.542 10.229 1.309 1.00 91.75 94 CYS A CA 1
ATOM 680 C C . CYS A 1 94 ? 5.110 9.831 1.679 1.00 91.75 94 CYS A C 1
ATOM 682 O O . CYS A 1 94 ? 4.162 10.509 1.290 1.00 91.75 94 CYS A O 1
ATOM 684 N N . LEU A 1 95 ? 4.948 8.787 2.500 1.00 92.00 95 LEU A N 1
ATOM 685 C CA . LEU A 1 95 ? 3.629 8.351 2.969 1.00 92.00 95 LEU A CA 1
ATOM 686 C C 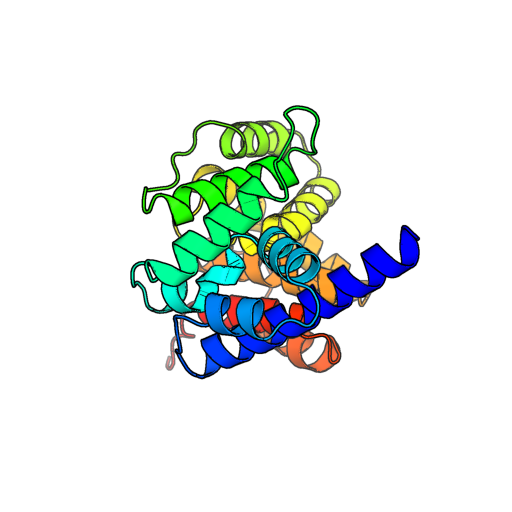. LEU A 1 95 ? 2.919 9.435 3.785 1.00 92.00 95 LEU A C 1
ATOM 688 O O . LEU A 1 95 ? 1.713 9.626 3.626 1.00 92.00 95 LEU A O 1
ATOM 692 N N . SER A 1 96 ? 3.650 10.149 4.647 1.00 92.50 96 SER A N 1
ATOM 693 C CA . SER A 1 96 ? 3.090 11.253 5.434 1.00 92.50 96 SER A CA 1
ATOM 694 C C . SER A 1 96 ? 2.575 12.370 4.539 1.00 92.50 96 SER A C 1
ATOM 696 O O . SER A 1 96 ? 1.466 12.855 4.744 1.00 92.50 96 SER A O 1
ATOM 698 N N . GLN A 1 97 ? 3.372 12.769 3.548 1.00 90.75 97 GLN A N 1
ATOM 699 C CA . GLN A 1 97 ? 3.022 13.836 2.622 1.00 90.75 97 GLN A CA 1
ATOM 700 C C . GLN A 1 97 ? 1.817 13.441 1.763 1.00 90.75 97 GLN A C 1
ATOM 702 O O . GLN A 1 97 ? 0.858 14.204 1.693 1.00 90.75 97 GLN A O 1
ATOM 707 N N . ALA A 1 98 ? 1.815 12.232 1.192 1.00 90.31 98 ALA A N 1
ATOM 708 C CA . ALA A 1 98 ? 0.684 11.719 0.419 1.00 90.31 98 ALA A CA 1
ATOM 709 C C . ALA A 1 98 ? -0.605 11.687 1.256 1.00 90.31 98 ALA A C 1
ATOM 711 O O . ALA A 1 98 ? -1.657 12.127 0.801 1.00 90.31 98 ALA A O 1
ATOM 712 N N . THR A 1 99 ? -0.512 11.235 2.512 1.00 91.50 99 THR A N 1
ATOM 713 C CA . THR A 1 99 ? -1.653 11.246 3.440 1.00 91.50 99 THR A CA 1
ATOM 714 C C . THR A 1 99 ? -2.126 12.674 3.710 1.00 91.50 99 THR A C 1
ATOM 716 O O . THR A 1 99 ? -3.315 12.946 3.604 1.00 91.50 99 THR A O 1
ATOM 719 N N . SER A 1 100 ? -1.212 13.604 4.006 1.00 90.19 100 SER A N 1
ATOM 720 C CA . SER A 1 100 ? -1.546 15.005 4.291 1.00 90.19 100 SER A CA 1
ATOM 721 C C . SER A 1 100 ? -2.254 15.687 3.125 1.00 90.19 100 SER A C 1
ATOM 723 O O . SER A 1 100 ? -3.206 16.430 3.340 1.00 90.19 100 SER A O 1
ATOM 725 N N . VAL A 1 101 ? -1.819 15.431 1.893 1.00 87.69 101 VAL A N 1
ATOM 726 C CA . VAL A 1 101 ? -2.452 16.008 0.704 1.00 87.69 101 VAL A CA 1
ATOM 727 C C . VAL A 1 101 ? -3.866 15.455 0.505 1.00 87.69 101 VAL A C 1
ATOM 729 O O . VAL A 1 101 ? -4.804 16.223 0.285 1.00 87.69 101 VAL A O 1
ATOM 732 N N . LEU A 1 102 ? -4.059 14.144 0.679 1.00 85.81 102 LEU A N 1
ATOM 733 C CA . LEU A 1 102 ? -5.395 13.541 0.655 1.00 85.81 102 LEU A CA 1
ATOM 734 C C . LEU A 1 102 ? -6.306 14.124 1.752 1.00 85.81 102 LEU A C 1
ATOM 736 O O . LEU A 1 102 ? -7.485 14.400 1.505 1.00 85.81 102 LEU A O 1
ATOM 740 N N . CYS A 1 103 ? -5.761 14.390 2.943 1.00 86.12 103 CYS A N 1
ATOM 741 C CA . CYS A 1 103 ? -6.469 15.091 4.018 1.00 86.12 103 CYS A CA 1
ATOM 742 C C . CYS A 1 103 ? -6.818 16.533 3.666 1.00 86.12 103 CYS A C 1
ATOM 744 O O . CYS A 1 103 ? -7.847 17.015 4.124 1.00 86.12 103 CYS A O 1
ATOM 746 N N . ALA A 1 104 ? -5.986 17.221 2.885 1.00 85.25 104 ALA A N 1
ATOM 747 C CA . ALA A 1 104 ? -6.236 18.579 2.407 1.00 85.25 104 ALA A CA 1
ATOM 748 C C . ALA A 1 104 ? -7.182 18.609 1.196 1.00 85.25 104 ALA A C 1
ATOM 750 O O . ALA A 1 104 ? -7.841 19.618 0.953 1.00 85.25 104 ALA A O 1
ATOM 751 N N . GLY A 1 105 ? -7.418 17.455 0.548 1.00 77.38 105 GLY A N 1
ATOM 752 C CA . GLY A 1 105 ? -8.273 17.351 -0.645 1.00 77.38 105 GLY A CA 1
ATOM 753 C C . GLY A 1 105 ? -7.626 18.020 -1.851 1.00 77.38 105 GLY A C 1
ATOM 754 O O . GLY A 1 105 ? -8.310 18.422 -2.788 1.00 77.38 105 GLY A O 1
ATOM 755 N N . GLU A 1 106 ? -6.311 18.173 -1.781 1.00 72.88 106 GLU A N 1
ATOM 756 C CA . GLU A 1 106 ? -5.486 18.784 -2.801 1.00 72.88 106 GLU A CA 1
ATOM 757 C C . GLU A 1 106 ? -4.940 17.690 -3.723 1.00 72.88 106 GLU A C 1
ATOM 759 O O . GLU A 1 106 ? -4.933 16.501 -3.388 1.00 72.88 106 GLU A O 1
ATOM 764 N N . ALA A 1 107 ? -4.481 18.084 -4.908 1.00 65.69 107 ALA A N 1
ATOM 765 C CA . ALA A 1 107 ? -3.710 17.184 -5.751 1.00 65.69 107 ALA A CA 1
ATOM 766 C C . ALA A 1 107 ? -2.313 17.000 -5.145 1.00 65.69 107 ALA A C 1
ATOM 768 O O . ALA A 1 107 ? -1.694 17.971 -4.707 1.00 65.69 107 ALA A O 1
ATOM 769 N N . VAL A 1 108 ? -1.796 15.768 -5.138 1.00 62.25 108 VAL A N 1
ATOM 770 C CA . VAL A 1 108 ? -0.404 15.527 -4.739 1.00 62.25 108 VAL A CA 1
ATOM 771 C C . VAL A 1 108 ? 0.497 16.144 -5.788 1.00 62.25 108 VAL A C 1
ATOM 773 O O . VAL A 1 108 ? 0.589 15.672 -6.914 1.00 62.25 108 VAL A O 1
ATOM 776 N N . THR A 1 109 ? 1.152 17.231 -5.411 1.00 60.41 109 THR A N 1
ATOM 777 C CA . THR A 1 109 ? 2.198 17.844 -6.217 1.00 60.41 109 THR A CA 1
ATOM 778 C C . THR A 1 109 ? 3.482 17.030 -6.082 1.00 60.41 109 THR A C 1
ATOM 780 O O . THR A 1 109 ? 3.869 16.696 -4.961 1.00 60.41 109 THR A O 1
ATOM 783 N N . ASP A 1 110 ? 4.194 16.805 -7.186 1.00 62.12 110 ASP A N 1
ATOM 784 C CA . ASP A 1 110 ? 5.497 16.116 -7.247 1.00 62.12 110 ASP A CA 1
ATOM 785 C C . ASP A 1 110 ? 6.660 16.879 -6.578 1.00 62.12 110 ASP A C 1
ATOM 787 O O . ASP A 1 110 ? 7.830 16.657 -6.876 1.00 62.12 110 ASP A O 1
ATOM 791 N N . VAL A 1 111 ? 6.378 17.796 -5.657 1.00 60.28 111 VAL A N 1
ATOM 792 C CA . VAL A 1 111 ? 7.395 18.503 -4.873 1.00 60.28 111 VAL A CA 1
ATOM 793 C C . VAL A 1 111 ? 7.575 17.842 -3.508 1.00 60.28 111 VAL A C 1
ATOM 795 O O . VAL A 1 111 ? 6.667 17.205 -2.981 1.00 60.28 111 VAL A O 1
ATOM 798 N N . GLY A 1 112 ? 8.752 17.990 -2.902 1.00 83.62 112 GLY A N 1
ATOM 799 C CA . GLY A 1 112 ? 9.035 17.460 -1.566 1.00 83.62 112 GLY A CA 1
ATOM 800 C C . GLY A 1 112 ? 9.501 16.002 -1.566 1.00 83.62 112 GLY A C 1
ATOM 801 O O . GLY A 1 112 ? 10.298 15.590 -2.409 1.00 83.62 112 GLY A O 1
ATOM 802 N N . ALA A 1 113 ? 9.033 15.210 -0.599 1.00 88.69 113 ALA A N 1
ATOM 803 C CA . ALA A 1 113 ? 9.602 13.896 -0.302 1.00 88.69 113 ALA A CA 1
ATOM 804 C C . ALA A 1 113 ? 9.473 12.906 -1.471 1.00 88.69 113 ALA A C 1
ATOM 806 O O . ALA A 1 113 ? 10.384 12.115 -1.695 1.00 88.69 113 ALA A O 1
ATOM 807 N N . ALA A 1 114 ? 8.387 12.971 -2.244 1.00 87.62 114 ALA A N 1
ATOM 808 C CA . ALA A 1 114 ? 8.194 12.111 -3.411 1.00 87.62 114 ALA A CA 1
ATOM 809 C C . ALA A 1 114 ? 9.228 12.362 -4.525 1.00 87.62 114 ALA A C 1
ATOM 811 O O . ALA A 1 114 ? 9.804 11.412 -5.057 1.00 87.62 114 ALA A O 1
ATOM 812 N N . ALA A 1 115 ? 9.521 13.630 -4.836 1.00 89.44 115 ALA A N 1
ATOM 813 C CA . ALA A 1 115 ? 10.577 13.994 -5.783 1.00 89.44 115 ALA A CA 1
ATOM 814 C C . ALA A 1 115 ? 11.962 13.583 -5.272 1.00 89.44 115 ALA A C 1
ATOM 816 O O . ALA A 1 115 ? 12.780 13.059 -6.030 1.00 89.44 115 ALA A O 1
ATOM 817 N N . ASP A 1 116 ? 12.235 13.800 -3.984 1.00 92.69 116 ASP A N 1
ATOM 818 C CA . ASP A 1 116 ? 13.482 13.365 -3.349 1.00 92.69 116 ASP A CA 1
ATOM 819 C C . ASP A 1 116 ? 13.654 11.846 -3.452 1.00 92.69 116 ASP A C 1
ATOM 821 O O . ASP A 1 116 ? 14.751 11.360 -3.737 1.00 92.69 116 ASP A O 1
ATOM 825 N N . TRP A 1 117 ? 12.564 11.100 -3.258 1.00 94.12 117 TRP A N 1
ATOM 826 C CA . TRP A 1 117 ? 12.541 9.649 -3.393 1.00 94.12 117 TRP A CA 1
ATOM 827 C C . TRP A 1 117 ? 12.823 9.215 -4.825 1.00 94.12 117 TRP A C 1
ATOM 829 O O . TRP A 1 117 ? 13.705 8.385 -5.027 1.00 94.12 117 TRP A O 1
ATOM 839 N N . ALA A 1 118 ? 12.160 9.813 -5.818 1.00 93.12 118 ALA A N 1
ATOM 840 C CA . ALA A 1 118 ? 12.382 9.488 -7.227 1.00 93.12 118 ALA A CA 1
ATOM 841 C C . ALA A 1 118 ? 13.835 9.769 -7.656 1.00 93.12 118 ALA A C 1
ATOM 843 O O . ALA A 1 118 ? 14.466 8.941 -8.316 1.00 93.12 118 ALA A O 1
ATOM 844 N N . ARG A 1 119 ? 14.418 10.891 -7.205 1.00 94.50 119 ARG A N 1
ATOM 845 C CA . ARG A 1 119 ? 15.834 11.215 -7.453 1.00 94.50 119 ARG A CA 1
ATOM 846 C C . ARG A 1 119 ? 16.784 10.205 -6.817 1.00 94.50 119 ARG A C 1
ATOM 848 O O . ARG A 1 119 ? 17.750 9.803 -7.458 1.00 94.50 119 ARG A O 1
ATOM 855 N N . ALA A 1 120 ? 16.523 9.785 -5.580 1.00 95.31 120 ALA A N 1
ATOM 856 C CA . ALA A 1 120 ? 17.327 8.755 -4.926 1.00 95.31 120 ALA A CA 1
ATOM 857 C C . ALA A 1 120 ? 17.197 7.398 -5.643 1.00 95.31 120 ALA A C 1
ATOM 859 O O . ALA A 1 120 ? 18.201 6.721 -5.869 1.00 95.31 120 ALA A O 1
ATOM 860 N N . ALA A 1 121 ? 15.980 7.041 -6.062 1.00 96.19 121 ALA A N 1
ATOM 861 C CA . ALA A 1 121 ? 15.667 5.789 -6.743 1.00 96.19 121 ALA A CA 1
ATOM 862 C C . ALA A 1 121 ? 16.391 5.615 -8.084 1.00 96.19 121 ALA A C 1
ATOM 864 O O . ALA A 1 121 ? 16.690 4.482 -8.469 1.00 96.19 121 ALA A O 1
ATOM 865 N N . ALA A 1 122 ? 16.747 6.710 -8.762 1.00 94.81 122 ALA A N 1
ATOM 866 C CA . ALA A 1 122 ? 17.540 6.664 -9.989 1.00 94.81 122 ALA A CA 1
ATOM 867 C C . ALA A 1 122 ? 18.903 5.967 -9.800 1.00 94.81 122 ALA A C 1
ATOM 869 O O . ALA A 1 122 ? 19.379 5.301 -10.717 1.00 94.81 122 ALA A O 1
ATOM 870 N N . GLY A 1 123 ? 19.511 6.081 -8.612 1.00 96.12 123 GLY A N 1
ATOM 871 C CA . GLY A 1 123 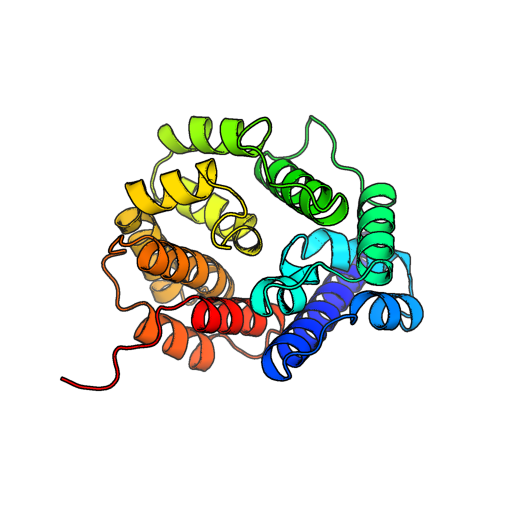? 20.797 5.454 -8.286 1.00 96.12 123 GLY A CA 1
ATOM 872 C C . GLY A 1 123 ? 20.694 4.061 -7.658 1.00 96.12 123 GLY A C 1
ATOM 873 O O . GLY A 1 123 ? 21.721 3.452 -7.363 1.00 96.12 123 GLY A O 1
ATOM 874 N N . TRP A 1 124 ? 19.486 3.553 -7.401 1.00 97.94 124 TRP A N 1
ATOM 875 C CA . TRP A 1 124 ? 19.298 2.276 -6.715 1.00 97.94 124 TRP A CA 1
ATOM 876 C C . TRP A 1 124 ? 19.349 1.079 -7.666 1.00 97.94 124 TRP A C 1
ATOM 878 O O . TRP A 1 124 ? 18.799 1.094 -8.775 1.00 97.94 124 TRP A O 1
ATOM 888 N N . ASP A 1 125 ? 19.936 -0.013 -7.171 1.00 98.19 125 ASP A N 1
ATOM 889 C CA . ASP A 1 125 ? 19.745 -1.328 -7.770 1.00 98.19 125 ASP A CA 1
ATOM 890 C C . ASP A 1 125 ? 18.292 -1.815 -7.599 1.00 98.19 125 ASP A C 1
ATOM 892 O O . ASP A 1 125 ? 17.500 -1.281 -6.814 1.00 98.19 125 ASP A O 1
ATOM 896 N N . TRP A 1 126 ? 17.922 -2.854 -8.349 1.00 97.88 126 TRP A N 1
ATOM 897 C CA . TRP A 1 126 ? 16.551 -3.369 -8.347 1.00 97.88 126 TRP A CA 1
ATOM 898 C C . TRP A 1 126 ? 16.128 -3.952 -6.987 1.00 97.88 126 TRP A C 1
ATOM 900 O O . TRP A 1 126 ? 14.944 -3.917 -6.649 1.00 97.88 126 TRP A O 1
ATOM 910 N N . ILE A 1 127 ? 17.069 -4.467 -6.184 1.00 98.00 127 ILE A N 1
ATOM 911 C CA . ILE A 1 127 ? 16.784 -5.046 -4.860 1.00 98.00 127 ILE A CA 1
ATOM 912 C C . ILE A 1 127 ? 16.389 -3.935 -3.886 1.00 98.00 127 ILE A C 1
ATOM 914 O O . ILE A 1 127 ? 15.396 -4.052 -3.162 1.00 98.00 127 ILE A O 1
ATOM 918 N N . THR A 1 128 ? 17.167 -2.857 -3.876 1.00 97.88 128 THR A N 1
ATOM 919 C CA . THR A 1 128 ? 16.949 -1.670 -3.054 1.00 97.88 128 THR A CA 1
ATOM 920 C C . THR A 1 128 ? 15.653 -0.991 -3.471 1.00 97.88 128 THR A C 1
ATOM 922 O O . THR A 1 128 ? 14.790 -0.777 -2.618 1.00 97.88 128 THR A O 1
ATOM 925 N N . LEU A 1 129 ? 15.448 -0.778 -4.775 1.00 97.81 129 LEU A N 1
ATOM 926 C CA . LEU A 1 129 ? 14.200 -0.243 -5.317 1.00 97.81 129 LEU A CA 1
ATOM 927 C C . LEU A 1 129 ? 12.984 -1.065 -4.866 1.00 97.81 129 LEU A C 1
ATOM 929 O O . LEU A 1 129 ? 12.051 -0.510 -4.291 1.00 97.81 129 LEU A O 1
ATOM 933 N N . SER A 1 130 ? 13.019 -2.390 -5.038 1.00 97.56 130 SER A N 1
ATOM 934 C CA . SER A 1 130 ? 11.916 -3.280 -4.642 1.00 97.56 130 SER A CA 1
ATOM 935 C C . SER A 1 130 ? 11.608 -3.195 -3.146 1.00 97.56 130 SER A C 1
ATOM 937 O O . SER A 1 130 ? 10.447 -3.191 -2.741 1.00 97.56 130 SER A O 1
ATOM 939 N N . ARG A 1 131 ? 12.637 -3.085 -2.297 1.00 97.00 131 ARG A N 1
ATOM 940 C CA . ARG A 1 131 ? 12.449 -2.923 -0.850 1.00 97.00 131 ARG A CA 1
ATOM 941 C C . ARG A 1 131 ? 11.721 -1.621 -0.529 1.00 97.00 131 ARG A C 1
ATOM 943 O O . ARG A 1 131 ? 10.789 -1.643 0.271 1.00 97.00 131 ARG A O 1
ATOM 950 N N . HIS A 1 132 ? 12.146 -0.507 -1.119 1.00 97.50 132 HIS A N 1
ATOM 951 C CA . HIS A 1 132 ? 11.522 0.798 -0.897 1.00 97.50 132 HIS A CA 1
ATOM 952 C C . HIS A 1 132 ? 10.091 0.844 -1.448 1.00 97.50 132 HIS A C 1
ATOM 954 O O . HIS A 1 132 ? 9.180 1.279 -0.746 1.00 97.50 132 HIS A O 1
ATOM 960 N N . LEU A 1 133 ? 9.855 0.282 -2.635 1.00 97.25 133 LEU A N 1
ATOM 961 C CA . LEU A 1 133 ? 8.511 0.150 -3.200 1.00 97.25 133 LEU A CA 1
ATOM 962 C C . LEU A 1 133 ? 7.587 -0.686 -2.311 1.00 97.25 133 LEU A C 1
ATOM 964 O O . LEU A 1 133 ? 6.437 -0.305 -2.111 1.00 97.25 133 LEU A O 1
ATOM 968 N N . ALA A 1 134 ? 8.072 -1.768 -1.699 1.00 97.00 134 ALA A N 1
ATOM 969 C CA . ALA A 1 134 ? 7.261 -2.520 -0.744 1.00 97.00 134 ALA A CA 1
ATOM 970 C C . ALA A 1 134 ? 6.816 -1.644 0.446 1.00 97.00 134 ALA A C 1
ATOM 972 O O . ALA A 1 134 ? 5.671 -1.741 0.876 1.00 97.00 134 ALA A O 1
ATOM 973 N N . TRP A 1 135 ? 7.665 -0.752 0.966 1.00 95.50 135 TRP A N 1
ATOM 974 C CA . TRP A 1 135 ? 7.253 0.203 2.009 1.00 95.50 135 TRP A CA 1
ATOM 975 C C . TRP A 1 135 ? 6.234 1.224 1.506 1.00 95.50 135 TRP A C 1
ATOM 977 O O . TRP A 1 135 ? 5.303 1.560 2.234 1.00 95.50 135 TRP A O 1
ATOM 987 N N . LEU A 1 136 ? 6.384 1.674 0.262 1.00 96.00 136 LEU A N 1
ATOM 988 C CA . LEU A 1 136 ? 5.509 2.657 -0.367 1.00 96.00 136 LEU A CA 1
ATOM 989 C C . LEU A 1 136 ? 4.264 2.068 -1.031 1.00 96.00 136 LEU A C 1
ATOM 991 O O . LEU A 1 136 ? 3.530 2.818 -1.658 1.00 96.00 136 LEU A O 1
ATOM 995 N N . ALA A 1 137 ? 3.964 0.776 -0.883 1.00 96.25 137 ALA A N 1
ATOM 996 C CA . ALA A 1 137 ? 2.788 0.161 -1.505 1.00 96.25 137 ALA A CA 1
ATOM 997 C C . ALA A 1 137 ? 1.457 0.918 -1.296 1.00 96.25 137 ALA A C 1
ATOM 999 O O . ALA A 1 137 ? 0.669 0.937 -2.240 1.00 96.25 137 ALA A O 1
ATOM 1000 N N . PRO A 1 138 ? 1.195 1.596 -0.157 1.00 95.38 138 PRO A N 1
ATOM 1001 C CA . PRO A 1 138 ? 0.013 2.450 -0.023 1.00 95.38 138 PRO A CA 1
ATOM 1002 C C . PRO A 1 138 ? -0.072 3.617 -1.017 1.00 95.38 138 PRO A C 1
ATOM 1004 O O . PRO A 1 138 ? -1.148 4.162 -1.221 1.00 95.38 138 PRO A O 1
ATOM 1007 N N . MET A 1 139 ? 1.036 4.015 -1.646 1.00 92.94 139 MET A N 1
ATOM 1008 C CA . MET A 1 139 ? 1.081 5.049 -2.685 1.00 92.94 139 MET A CA 1
ATOM 1009 C C . MET A 1 139 ? 0.808 4.516 -4.094 1.00 92.94 139 MET A C 1
ATOM 1011 O O . MET A 1 139 ? 0.742 5.313 -5.026 1.00 92.94 139 MET A O 1
ATOM 1015 N N . ALA A 1 140 ? 0.652 3.200 -4.270 1.00 93.81 140 ALA A N 1
ATOM 1016 C CA . ALA A 1 140 ? 0.356 2.596 -5.564 1.00 93.81 140 ALA A CA 1
ATOM 1017 C C . ALA A 1 140 ? -1.112 2.850 -5.947 1.00 93.81 140 ALA A C 1
ATOM 1019 O O . ALA A 1 140 ? -1.961 1.962 -5.864 1.00 93.81 140 ALA A O 1
ATOM 1020 N N . TRP A 1 141 ? -1.394 4.094 -6.319 1.00 89.44 141 TRP A N 1
ATOM 1021 C CA . TRP A 1 141 ? -2.666 4.607 -6.801 1.00 89.44 141 TRP A CA 1
ATOM 1022 C C . TRP A 1 141 ? -2.403 5.471 -8.039 1.00 89.44 141 TRP A C 1
ATOM 1024 O O . TRP A 1 141 ? -1.465 6.276 -8.021 1.00 89.44 141 TRP A O 1
ATOM 1034 N N . PRO A 1 142 ? -3.223 5.364 -9.097 1.00 83.44 142 PRO A N 1
ATOM 1035 C CA . PRO A 1 142 ? -3.121 6.263 -10.235 1.00 83.44 142 PRO A CA 1
ATOM 1036 C C . PRO A 1 142 ? -3.237 7.714 -9.768 1.00 83.44 142 PRO A C 1
ATOM 1038 O O . PRO A 1 142 ? -4.148 8.045 -9.010 1.00 83.44 142 PRO A O 1
ATOM 1041 N N . ARG A 1 143 ? -2.329 8.579 -10.234 1.00 77.56 143 ARG A N 1
ATOM 1042 C CA . ARG A 1 143 ? -2.355 10.035 -9.996 1.00 77.56 143 ARG A CA 1
ATOM 1043 C C . ARG A 1 143 ? -2.206 10.471 -8.532 1.00 77.56 143 ARG A C 1
ATOM 1045 O O . ARG A 1 143 ? -2.414 11.641 -8.224 1.00 77.56 143 ARG A O 1
ATOM 1052 N N . LEU A 1 144 ? -1.862 9.555 -7.621 1.00 79.81 144 LEU A N 1
ATOM 1053 C CA . LEU A 1 144 ? -1.526 9.927 -6.246 1.00 79.81 144 LEU A CA 1
ATOM 1054 C C . LEU A 1 144 ? -0.079 10.406 -6.126 1.00 79.81 144 LEU A C 1
ATOM 1056 O O . LEU A 1 144 ? 0.237 11.144 -5.206 1.00 79.81 144 LEU A O 1
ATOM 1060 N N . CYS A 1 145 ? 0.820 9.967 -7.003 1.00 78.38 145 CYS A N 1
ATOM 1061 C CA . CYS A 1 145 ? 2.185 10.471 -7.040 1.00 78.38 145 CYS A CA 1
ATOM 1062 C C . CYS A 1 145 ? 2.807 10.174 -8.401 1.00 78.38 145 CYS A C 1
ATOM 1064 O O . CYS A 1 145 ? 3.182 9.030 -8.678 1.00 78.38 145 CYS A O 1
ATOM 1066 N N . ASP A 1 146 ? 2.919 11.203 -9.233 1.0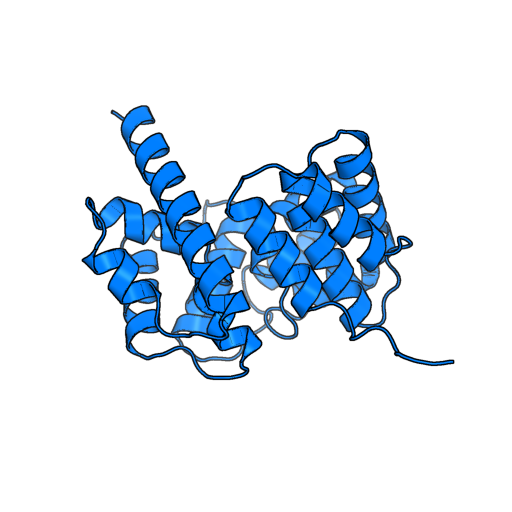0 84.94 146 ASP A N 1
ATOM 1067 C CA . ASP A 1 146 ? 3.371 11.051 -10.610 1.00 84.94 146 ASP A CA 1
ATOM 1068 C C . ASP A 1 146 ? 4.879 10.751 -10.647 1.00 84.94 146 ASP A C 1
ATOM 1070 O O . ASP A 1 146 ? 5.295 9.852 -11.371 1.00 84.94 146 ASP A O 1
ATOM 1074 N N . ALA A 1 147 ? 5.694 11.344 -9.766 1.00 89.31 147 ALA A N 1
ATOM 1075 C CA . ALA A 1 147 ? 7.132 11.058 -9.675 1.00 89.31 147 ALA A CA 1
ATOM 1076 C C . ALA A 1 147 ? 7.457 9.588 -9.322 1.00 89.31 147 ALA A C 1
ATOM 1078 O O . ALA A 1 147 ? 8.334 8.964 -9.934 1.00 89.31 147 ALA A O 1
ATOM 1079 N N . VAL A 1 148 ? 6.758 9.010 -8.336 1.00 91.31 148 VAL A N 1
ATOM 1080 C CA . VAL A 1 148 ? 6.942 7.593 -7.962 1.00 91.31 148 VAL A CA 1
ATOM 1081 C C . VAL A 1 148 ? 6.338 6.684 -9.034 1.00 91.31 148 VAL A C 1
ATOM 1083 O O . VAL A 1 148 ? 6.966 5.695 -9.415 1.00 91.31 148 VAL A O 1
ATOM 1086 N N . GLY A 1 149 ? 5.159 7.032 -9.561 1.00 91.31 149 GLY A N 1
ATOM 1087 C CA . GLY A 1 149 ? 4.497 6.295 -10.638 1.00 91.31 149 GLY A CA 1
ATOM 1088 C C . GLY A 1 149 ? 5.339 6.225 -11.913 1.00 91.31 149 GLY A C 1
ATOM 1089 O O . GLY A 1 149 ? 5.499 5.149 -12.483 1.00 91.31 149 GLY A O 1
ATOM 1090 N N . GLU A 1 150 ? 5.956 7.334 -12.313 1.00 92.19 150 GLU A N 1
ATOM 1091 C CA . GLU A 1 150 ? 6.852 7.422 -13.466 1.00 92.19 150 GLU A CA 1
ATOM 1092 C C . GLU A 1 150 ? 8.123 6.595 -13.257 1.00 92.19 150 GLU A C 1
ATOM 1094 O O . GLU A 1 150 ? 8.536 5.856 -14.149 1.00 92.19 150 GLU A O 1
ATOM 1099 N N . THR A 1 151 ? 8.699 6.631 -12.049 1.00 94.88 151 THR A N 1
ATOM 1100 C CA . THR A 1 151 ? 9.832 5.764 -11.691 1.00 94.88 151 THR A CA 1
ATOM 1101 C C . THR A 1 151 ? 9.459 4.286 -11.837 1.00 94.88 151 THR A C 1
ATOM 1103 O O . THR A 1 151 ? 10.221 3.507 -12.408 1.00 94.88 151 THR A O 1
ATOM 1106 N N . VAL A 1 152 ? 8.275 3.891 -11.358 1.00 94.75 152 VAL A N 1
ATOM 1107 C CA . VAL A 1 152 ? 7.757 2.519 -11.473 1.00 94.75 152 VAL A CA 1
ATOM 1108 C C . VAL A 1 152 ? 7.498 2.137 -12.927 1.00 94.75 152 VAL A C 1
ATOM 1110 O O . VAL A 1 152 ? 7.879 1.043 -13.334 1.00 94.75 152 VAL A O 1
ATOM 1113 N N . ARG A 1 153 ? 6.917 3.038 -13.725 1.00 94.88 153 ARG A N 1
ATOM 1114 C CA . ARG A 1 153 ? 6.676 2.837 -15.159 1.00 94.88 153 ARG A CA 1
ATOM 1115 C C . ARG A 1 153 ? 7.986 2.618 -15.915 1.00 94.88 153 ARG A C 1
ATOM 1117 O O . ARG A 1 153 ? 8.108 1.650 -16.657 1.00 94.88 153 ARG A O 1
ATOM 1124 N N . ALA A 1 154 ? 8.985 3.467 -15.679 1.00 96.50 154 ALA A N 1
ATOM 1125 C CA . ALA A 1 154 ? 10.300 3.373 -16.313 1.00 96.50 154 ALA A CA 1
ATOM 1126 C C . ALA A 1 154 ? 11.112 2.146 -15.856 1.00 96.50 154 ALA A C 1
ATOM 1128 O O . ALA A 1 154 ? 12.000 1.684 -16.572 1.00 96.50 154 ALA A O 1
ATOM 1129 N N . ARG A 1 155 ? 10.830 1.617 -14.659 1.00 97.31 155 ARG A N 1
ATOM 1130 C CA . ARG A 1 155 ? 11.551 0.494 -14.035 1.00 97.31 155 ARG A CA 1
ATOM 1131 C C . ARG A 1 155 ? 10.648 -0.726 -13.812 1.00 97.31 155 ARG A C 1
ATOM 1133 O O . ARG A 1 155 ? 10.896 -1.507 -12.893 1.00 97.31 155 ARG A O 1
ATOM 1140 N N . SER A 1 156 ? 9.626 -0.925 -14.647 1.00 97.06 156 SER A N 1
ATOM 1141 C CA . SER A 1 156 ? 8.610 -1.980 -14.471 1.00 97.06 156 SER A CA 1
ATOM 1142 C C . SER A 1 156 ? 9.212 -3.384 -14.371 1.00 97.06 156 SER A C 1
ATOM 1144 O O . SER A 1 156 ? 8.822 -4.169 -13.510 1.00 97.06 156 SER A O 1
ATOM 1146 N N . VAL A 1 157 ? 10.229 -3.684 -15.183 1.00 97.81 157 VAL A N 1
ATOM 1147 C CA . VAL A 1 157 ? 10.944 -4.970 -15.154 1.00 97.81 157 VAL A CA 1
ATOM 1148 C C . VAL A 1 157 ? 11.627 -5.211 -13.803 1.00 97.81 157 VAL A C 1
ATOM 1150 O O . VAL A 1 157 ? 11.674 -6.342 -13.321 1.00 97.81 157 VAL A O 1
ATOM 1153 N N . ASP A 1 158 ? 12.136 -4.166 -13.147 1.00 98.31 158 ASP A N 1
ATOM 1154 C CA . ASP A 1 158 ? 12.745 -4.300 -11.821 1.00 98.31 158 ASP A CA 1
ATOM 1155 C C . ASP A 1 158 ? 11.698 -4.554 -10.731 1.00 98.31 158 ASP A C 1
ATOM 1157 O O . ASP A 1 158 ? 11.963 -5.324 -9.804 1.00 98.31 158 ASP A O 1
ATOM 1161 N N . VAL A 1 159 ? 10.490 -3.998 -10.878 1.00 97.81 159 VAL A N 1
ATOM 1162 C CA . VAL A 1 159 ? 9.333 -4.360 -10.042 1.00 97.81 159 VAL A CA 1
ATOM 1163 C C . VAL A 1 159 ? 8.988 -5.836 -10.229 1.00 97.81 159 VAL A C 1
ATOM 1165 O O . VAL A 1 159 ? 8.840 -6.558 -9.239 1.00 97.81 159 VAL A O 1
ATOM 1168 N N . GLY A 1 160 ? 8.952 -6.313 -11.478 1.00 98.06 160 GLY A N 1
ATOM 1169 C CA . GLY A 1 160 ? 8.755 -7.725 -11.806 1.00 98.06 160 GLY A CA 1
ATOM 1170 C C . GLY A 1 160 ? 9.810 -8.637 -11.175 1.00 98.06 160 GLY A C 1
ATOM 1171 O O . GLY A 1 160 ? 9.472 -9.638 -10.545 1.00 98.06 160 GLY A O 1
ATOM 1172 N N . ARG A 1 161 ? 11.096 -8.264 -11.233 1.00 98.62 161 ARG A N 1
ATOM 1173 C CA . ARG A 1 161 ? 12.192 -8.997 -10.564 1.00 98.62 161 ARG A CA 1
ATOM 1174 C C . ARG A 1 161 ? 12.004 -9.064 -9.051 1.00 98.62 161 ARG A C 1
ATOM 1176 O O . ARG A 1 161 ? 12.190 -10.128 -8.454 1.00 98.62 161 ARG A O 1
ATOM 1183 N N . GLY A 1 162 ? 11.631 -7.946 -8.430 1.00 98.50 162 GLY A N 1
ATOM 1184 C CA . GLY A 1 162 ? 11.311 -7.879 -7.006 1.00 98.50 162 GLY A CA 1
ATOM 1185 C C . GLY A 1 162 ? 10.172 -8.819 -6.626 1.00 98.50 162 GLY A C 1
ATOM 1186 O O . GLY A 1 162 ? 10.299 -9.596 -5.676 1.00 98.50 162 GLY A O 1
ATOM 1187 N N . LEU A 1 163 ? 9.088 -8.786 -7.403 1.00 98.50 163 LEU A N 1
ATOM 1188 C CA . LEU A 1 163 ? 7.911 -9.628 -7.218 1.00 98.50 163 LEU A CA 1
ATOM 1189 C C . LEU A 1 163 ? 8.253 -11.114 -7.376 1.00 98.50 163 LEU A C 1
ATOM 1191 O O . LEU A 1 163 ? 7.981 -11.897 -6.467 1.00 98.50 163 LEU A O 1
ATOM 1195 N N . ALA A 1 164 ? 8.933 -11.497 -8.460 1.00 98.50 164 ALA A N 1
ATOM 1196 C CA . ALA A 1 164 ? 9.395 -12.868 -8.675 1.00 98.50 164 ALA A CA 1
ATOM 1197 C C . ALA A 1 164 ? 10.281 -13.354 -7.519 1.00 98.50 164 ALA A C 1
ATOM 1199 O O . ALA A 1 164 ? 10.094 -14.457 -7.006 1.00 98.50 164 ALA A O 1
ATOM 1200 N N . ARG A 1 165 ? 11.216 -12.520 -7.043 1.00 98.50 165 ARG A N 1
ATOM 1201 C CA . ARG A 1 165 ? 12.061 -12.861 -5.891 1.00 98.50 165 ARG A CA 1
ATOM 1202 C C . ARG A 1 165 ? 11.236 -13.080 -4.623 1.00 98.50 165 ARG A C 1
ATOM 1204 O O . ARG A 1 165 ? 11.517 -14.033 -3.898 1.00 98.50 165 ARG A O 1
ATOM 1211 N N . ALA A 1 166 ? 10.274 -12.208 -4.327 1.00 98.12 166 ALA A N 1
ATOM 1212 C CA . ALA A 1 166 ? 9.416 -12.343 -3.150 1.00 98.12 166 ALA A CA 1
ATOM 1213 C C . ALA A 1 166 ? 8.611 -13.652 -3.205 1.00 98.12 166 ALA A C 1
ATOM 1215 O O . ALA A 1 166 ? 8.601 -14.407 -2.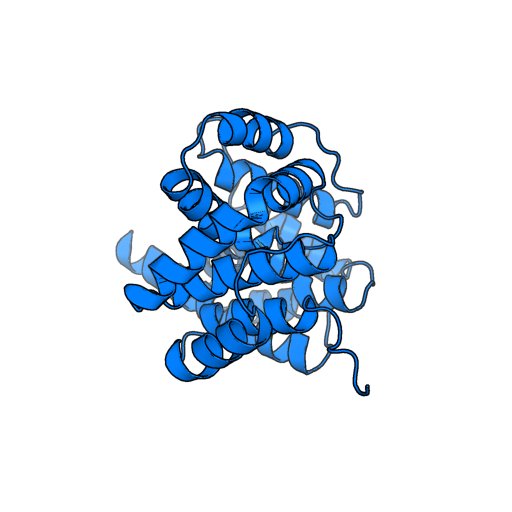233 1.00 98.12 166 ALA A O 1
ATOM 1216 N N . MET A 1 167 ? 8.058 -13.975 -4.376 1.00 97.62 167 MET A N 1
ATOM 1217 C CA . MET A 1 167 ? 7.329 -15.219 -4.641 1.00 97.62 167 MET A CA 1
ATOM 1218 C C . MET A 1 167 ? 8.201 -16.461 -4.446 1.00 97.62 167 MET A C 1
ATOM 1220 O O . MET A 1 167 ? 7.841 -17.363 -3.693 1.00 97.62 167 MET A O 1
ATOM 1224 N N . LEU A 1 168 ? 9.397 -16.487 -5.042 1.00 97.50 168 LEU A N 1
ATOM 1225 C CA . LEU A 1 168 ? 10.337 -17.606 -4.902 1.00 97.50 168 LEU A CA 1
ATOM 1226 C C . LEU A 1 168 ? 10.796 -17.812 -3.451 1.00 97.50 168 LEU A C 1
ATOM 1228 O O . LEU A 1 168 ? 11.066 -18.938 -3.039 1.00 97.50 168 LEU A O 1
ATOM 1232 N N . ARG A 1 169 ? 10.859 -16.738 -2.654 1.00 97.12 169 ARG A N 1
ATOM 1233 C CA . ARG A 1 169 ? 11.170 -16.794 -1.215 1.00 97.12 169 ARG A CA 1
ATOM 1234 C C . ARG A 1 169 ? 9.954 -17.087 -0.336 1.00 97.12 169 ARG A C 1
ATOM 1236 O O . ARG A 1 169 ? 10.124 -17.182 0.877 1.00 97.12 169 ARG A O 1
ATOM 1243 N N . ARG A 1 170 ? 8.758 -17.217 -0.923 1.00 96.12 170 ARG A N 1
ATOM 1244 C CA . ARG A 1 170 ? 7.472 -17.339 -0.217 1.00 96.12 170 ARG A CA 1
ATOM 1245 C C . ARG A 1 170 ? 7.215 -16.190 0.767 1.00 96.12 170 ARG A C 1
ATOM 1247 O O . ARG A 1 170 ? 6.532 -16.363 1.772 1.00 96.12 170 ARG A O 1
ATOM 1254 N N . ASP A 1 171 ? 7.761 -15.011 0.477 1.00 96.81 171 ASP A N 1
ATOM 1255 C CA . ASP A 1 171 ? 7.489 -13.778 1.216 1.00 96.81 171 ASP A CA 1
ATOM 1256 C C . ASP A 1 171 ? 6.247 -13.105 0.619 1.00 96.81 171 ASP A C 1
ATOM 1258 O O . ASP A 1 171 ? 6.323 -12.110 -0.107 1.00 96.81 171 ASP A O 1
ATOM 1262 N N . TYR A 1 172 ? 5.089 -13.711 0.879 1.00 96.62 172 TYR A N 1
ATOM 1263 C CA . TYR A 1 172 ? 3.816 -13.246 0.340 1.00 96.62 172 TYR A CA 1
ATOM 1264 C C . TYR A 1 172 ? 3.394 -11.849 0.819 1.00 96.62 172 TYR A C 1
ATOM 1266 O O . TYR A 1 172 ? 2.833 -11.119 0.004 1.00 96.62 172 TYR A O 1
ATOM 1274 N N . PRO A 1 173 ? 3.696 -11.399 2.055 1.00 96.12 173 PRO A N 1
ATOM 1275 C CA . PRO A 1 173 ? 3.450 -10.011 2.441 1.00 96.12 173 PRO A CA 1
ATOM 1276 C C . PRO A 1 173 ? 4.198 -9.004 1.557 1.00 96.12 173 PRO A C 1
ATOM 1278 O O . PRO A 1 173 ? 3.622 -7.994 1.146 1.00 96.12 173 PRO A O 1
ATOM 1281 N N . THR A 1 174 ? 5.466 -9.273 1.226 1.00 97.62 174 THR A N 1
ATOM 1282 C CA . THR A 1 174 ? 6.217 -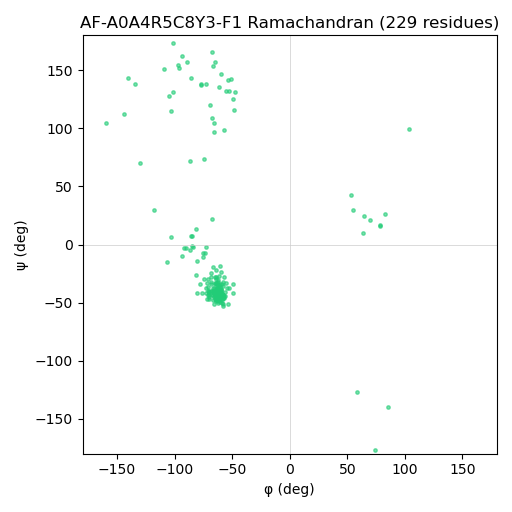8.436 0.278 1.00 97.62 174 THR A CA 1
ATOM 1283 C C . THR A 1 174 ? 5.682 -8.595 -1.145 1.00 97.62 174 THR A C 1
ATOM 1285 O O . THR A 1 174 ? 5.529 -7.595 -1.847 1.00 97.62 174 THR A O 1
ATOM 1288 N N . ALA A 1 175 ? 5.336 -9.815 -1.567 1.00 98.19 175 ALA A N 1
ATOM 1289 C CA . ALA A 1 175 ? 4.763 -10.062 -2.889 1.00 98.19 175 ALA A CA 1
ATOM 1290 C C . ALA A 1 175 ? 3.438 -9.308 -3.097 1.00 98.19 175 ALA A C 1
ATOM 1292 O O . ALA A 1 175 ? 3.283 -8.651 -4.118 1.00 98.19 175 ALA A O 1
ATOM 1293 N N . ALA A 1 176 ? 2.528 -9.298 -2.118 1.00 97.75 176 ALA A N 1
ATOM 1294 C CA . ALA A 1 176 ? 1.257 -8.568 -2.185 1.00 97.75 176 ALA A CA 1
ATOM 1295 C C . ALA A 1 176 ? 1.455 -7.049 -2.332 1.00 97.75 176 ALA A C 1
ATOM 1297 O O . ALA A 1 176 ? 0.721 -6.364 -3.040 1.00 97.75 176 ALA A O 1
ATOM 1298 N N . ARG A 1 177 ? 2.488 -6.500 -1.690 1.00 97.88 177 ARG A N 1
ATOM 1299 C CA . ARG A 1 177 ? 2.847 -5.082 -1.824 1.00 97.88 177 ARG A CA 1
ATOM 1300 C C . ARG A 1 177 ? 3.417 -4.765 -3.208 1.00 97.88 177 ARG A C 1
ATOM 1302 O O . ARG A 1 177 ? 3.096 -3.725 -3.775 1.00 97.88 177 ARG A O 1
ATOM 1309 N N . LEU A 1 178 ? 4.243 -5.656 -3.756 1.00 98.12 178 LEU A N 1
ATOM 1310 C CA . LEU A 1 178 ? 4.864 -5.480 -5.072 1.00 98.12 178 LEU A CA 1
ATOM 1311 C C . LEU A 1 178 ? 3.911 -5.775 -6.234 1.00 98.12 178 LEU A C 1
ATOM 1313 O O . LEU A 1 178 ? 3.981 -5.088 -7.249 1.00 98.12 178 LEU A O 1
ATOM 1317 N N . VAL A 1 179 ? 2.987 -6.727 -6.091 1.00 97.25 179 VAL A N 1
ATOM 1318 C CA . VAL A 1 179 ? 1.998 -7.029 -7.135 1.00 97.25 179 VAL A CA 1
ATOM 1319 C C . VAL A 1 179 ? 1.065 -5.845 -7.368 1.00 97.25 179 VAL A C 1
ATOM 1321 O O . VAL A 1 179 ? 0.664 -5.592 -8.497 1.00 97.25 179 VAL A O 1
ATOM 1324 N N . ARG A 1 180 ? 0.812 -5.032 -6.338 1.00 95.88 180 ARG A N 1
ATOM 1325 C CA . ARG A 1 180 ? 0.075 -3.775 -6.483 1.00 95.88 180 ARG A CA 1
ATOM 1326 C C . ARG A 1 180 ? 0.817 -2.740 -7.334 1.00 95.88 180 ARG A C 1
ATOM 1328 O O . ARG A 1 180 ? 0.199 -2.099 -8.177 1.00 95.88 180 ARG A O 1
ATOM 1335 N N . TRP A 1 181 ? 2.132 -2.599 -7.159 1.00 97.31 181 TRP A N 1
ATOM 1336 C CA . TRP A 1 181 ? 2.949 -1.758 -8.043 1.00 97.31 181 TRP A CA 1
ATOM 1337 C C . TRP A 1 181 ? 3.015 -2.311 -9.465 1.00 97.31 181 TRP A C 1
ATOM 1339 O O . TRP A 1 181 ? 2.969 -1.535 -10.412 1.00 97.31 181 TRP A O 1
ATOM 1349 N N . SER A 1 182 ? 3.072 -3.636 -9.613 1.00 96.81 182 SER A N 1
ATOM 1350 C CA . SER A 1 182 ? 2.977 -4.311 -10.911 1.00 96.81 182 SER A CA 1
ATOM 1351 C C . SER A 1 182 ? 1.643 -4.004 -11.599 1.00 96.81 182 SER A C 1
ATOM 1353 O O . SER A 1 182 ? 1.632 -3.620 -12.762 1.00 96.81 182 SER A O 1
ATOM 1355 N N . ALA A 1 183 ? 0.527 -4.069 -10.865 1.00 96.12 183 ALA A N 1
ATOM 1356 C CA . ALA A 1 183 ? -0.796 -3.725 -11.380 1.00 96.12 183 ALA A CA 1
ATOM 1357 C C . ALA A 1 183 ? -0.853 -2.262 -11.825 1.00 96.12 183 ALA A C 1
ATOM 1359 O O . ALA A 1 183 ? -1.270 -1.993 -12.946 1.00 96.12 183 ALA A O 1
ATOM 1360 N N . LEU A 1 184 ? -0.352 -1.332 -11.002 1.00 94.81 184 LEU A N 1
ATOM 1361 C CA . LEU A 1 184 ? -0.264 0.078 -11.381 1.00 94.81 184 LEU A CA 1
ATOM 1362 C C . LEU A 1 184 ? 0.623 0.293 -12.618 1.00 94.81 184 LEU A C 1
ATOM 1364 O O . LEU A 1 184 ? 0.250 1.067 -13.492 1.00 94.81 184 LEU A O 1
ATOM 1368 N N . ALA A 1 185 ? 1.768 -0.386 -12.722 1.00 95.00 185 ALA A N 1
ATOM 1369 C CA . ALA A 1 185 ? 2.625 -0.312 -13.904 1.00 95.00 185 ALA A CA 1
ATOM 1370 C C . ALA A 1 185 ? 1.864 -0.743 -15.170 1.00 95.00 185 ALA A C 1
ATOM 1372 O O . ALA A 1 185 ? 1.912 -0.026 -16.170 1.00 95.00 185 ALA A O 1
ATOM 1373 N N . CYS A 1 186 ? 1.084 -1.829 -15.097 1.00 94.19 186 CYS A N 1
ATOM 1374 C CA . CYS A 1 186 ? 0.197 -2.257 -16.180 1.00 94.19 186 CYS A CA 1
ATOM 1375 C C . CYS A 1 186 ? -0.871 -1.199 -16.510 1.00 94.19 186 CYS A C 1
ATOM 1377 O O . CYS A 1 186 ? -1.080 -0.900 -17.684 1.00 94.19 186 CYS A O 1
ATOM 1379 N N . CYS A 1 187 ? -1.511 -0.574 -15.509 1.00 91.94 187 CYS A N 1
ATOM 1380 C CA . CYS A 1 187 ? -2.457 0.533 -15.737 1.00 91.94 187 CYS A CA 1
ATOM 1381 C C . CYS A 1 187 ? -1.813 1.715 -16.471 1.00 91.94 187 CYS A C 1
ATOM 1383 O O . CYS A 1 187 ? -2.478 2.406 -17.236 1.00 91.94 187 CYS A O 1
ATOM 1385 N N . LEU A 1 188 ? -0.528 1.963 -16.208 1.00 91.38 188 LEU A N 1
ATOM 1386 C CA . LEU A 1 188 ? 0.270 3.023 -16.825 1.00 91.38 188 LEU A CA 1
ATOM 1387 C C . LEU A 1 188 ? 0.877 2.605 -18.179 1.00 91.38 188 LEU A C 1
ATOM 1389 O O . LEU A 1 188 ? 1.684 3.347 -18.739 1.00 91.38 188 LEU A O 1
ATOM 1393 N N . GLY A 1 189 ? 0.508 1.432 -18.708 1.00 92.19 189 GLY A N 1
ATOM 1394 C CA . GLY A 1 189 ? 0.946 0.937 -20.014 1.00 92.19 189 GLY A CA 1
ATOM 1395 C C . GLY A 1 189 ? 2.357 0.342 -20.043 1.00 92.19 189 GLY A C 1
ATOM 1396 O O . GLY A 1 189 ? 2.921 0.190 -21.124 1.00 92.19 189 GLY A O 1
ATOM 1397 N N . ALA A 1 190 ? 2.947 0.023 -18.889 1.00 94.69 190 ALA A N 1
ATOM 1398 C CA . ALA A 1 190 ? 4.226 -0.679 -18.809 1.00 94.69 190 ALA A CA 1
ATOM 1399 C C . ALA A 1 190 ? 4.034 -2.190 -18.620 1.00 94.69 190 ALA A C 1
ATOM 1401 O O . ALA A 1 190 ? 3.062 -2.626 -18.012 1.00 94.69 190 ALA A O 1
ATOM 1402 N N . ASP A 1 191 ? 5.004 -2.976 -19.092 1.00 95.44 191 ASP A N 1
ATOM 1403 C CA . ASP A 1 191 ? 5.058 -4.426 -18.889 1.00 95.44 191 ASP A CA 1
ATOM 1404 C C . ASP A 1 191 ? 6.087 -4.774 -17.792 1.00 95.44 191 ASP A C 1
ATOM 1406 O O . ASP A 1 191 ? 7.285 -4.510 -17.957 1.00 95.44 191 ASP A O 1
ATOM 1410 N N . PRO A 1 192 ? 5.661 -5.324 -16.642 1.00 95.19 192 PRO A N 1
ATOM 1411 C CA . PRO A 1 192 ? 6.559 -5.807 -15.593 1.00 95.19 192 PRO A CA 1
ATOM 1412 C C . PRO A 1 192 ? 7.270 -7.130 -15.928 1.00 95.19 192 PRO A C 1
ATOM 1414 O O . PRO A 1 192 ? 8.136 -7.561 -15.166 1.00 95.19 192 PRO A O 1
ATOM 1417 N N . GLY A 1 193 ? 6.919 -7.793 -17.035 1.00 95.75 193 GLY A N 1
ATOM 1418 C CA . GLY A 1 193 ? 7.480 -9.083 -17.448 1.00 95.75 193 GLY A CA 1
ATOM 1419 C C . GLY A 1 193 ? 6.904 -10.283 -16.689 1.00 95.75 193 GLY A C 1
ATOM 1420 O O . GLY A 1 193 ? 7.508 -11.355 -16.680 1.00 95.75 193 GLY A O 1
ATOM 1421 N N . LEU A 1 194 ? 5.763 -10.103 -16.018 1.00 94.19 194 LEU A N 1
ATOM 1422 C CA . LEU A 1 194 ? 5.022 -11.143 -15.305 1.00 94.19 194 LEU A CA 1
ATOM 1423 C C . LEU A 1 194 ? 3.523 -10.943 -15.527 1.00 94.19 194 LEU A C 1
ATOM 1425 O O . LEU A 1 194 ? 3.033 -9.812 -15.482 1.00 94.19 194 LEU A O 1
ATOM 1429 N N . ASP A 1 195 ? 2.786 -12.047 -15.650 1.00 95.12 195 ASP A N 1
ATOM 1430 C CA . ASP A 1 195 ? 1.325 -12.014 -15.597 1.00 95.12 195 ASP A CA 1
ATOM 1431 C C . ASP A 1 195 ? 0.877 -11.581 -14.193 1.00 95.12 195 ASP A C 1
ATOM 1433 O O . ASP A 1 195 ? 0.823 -12.365 -13.240 1.00 95.12 195 ASP A O 1
ATOM 1437 N N . THR A 1 196 ? 0.582 -10.289 -14.059 1.00 94.56 196 THR A N 1
ATOM 1438 C CA . THR A 1 196 ? 0.183 -9.691 -12.784 1.00 94.56 196 THR A CA 1
ATOM 1439 C C . THR A 1 196 ? -1.125 -10.290 -12.274 1.00 94.56 196 THR A C 1
ATOM 1441 O O . THR A 1 196 ? -1.272 -10.450 -11.063 1.00 94.56 196 THR A O 1
ATOM 1444 N N . GLY A 1 197 ? -2.051 -10.676 -13.158 1.00 94.19 197 GLY A N 1
ATOM 1445 C CA . GLY A 1 197 ? -3.312 -11.310 -12.775 1.00 94.19 197 GLY A CA 1
ATOM 1446 C C . GLY A 1 197 ? -3.078 -12.679 -12.140 1.00 94.19 197 GLY A C 1
ATOM 1447 O O . GLY A 1 197 ? -3.517 -12.923 -11.012 1.00 94.19 197 GLY A O 1
ATOM 1448 N N . ALA A 1 198 ? -2.301 -13.533 -12.810 1.00 95.25 198 ALA A N 1
ATOM 1449 C CA . ALA A 1 198 ? -1.945 -14.856 -12.301 1.00 95.25 198 ALA A CA 1
ATOM 1450 C C . ALA A 1 198 ? -1.155 -14.779 -10.984 1.00 95.25 198 ALA A C 1
ATOM 1452 O O . ALA A 1 198 ? -1.442 -15.522 -10.041 1.00 95.25 198 ALA A O 1
ATOM 1453 N N . VAL A 1 199 ? -0.194 -13.853 -10.876 1.00 96.12 199 VAL A N 1
ATOM 1454 C CA . VAL A 1 199 ? 0.572 -13.664 -9.634 1.00 96.12 199 VAL A CA 1
ATOM 1455 C C . VAL A 1 199 ? -0.322 -13.153 -8.504 1.00 96.12 199 VAL A C 1
ATOM 1457 O O . VAL A 1 199 ? -0.223 -13.658 -7.388 1.00 96.12 199 VAL A O 1
ATOM 1460 N N . THR A 1 200 ? -1.228 -12.208 -8.776 1.00 96.50 200 THR A N 1
ATOM 1461 C CA . THR A 1 200 ? -2.187 -11.706 -7.776 1.00 96.50 200 THR A CA 1
ATOM 1462 C C . THR A 1 200 ? -3.060 -12.841 -7.247 1.00 96.50 200 THR A C 1
ATOM 1464 O O . THR A 1 200 ? -3.208 -12.984 -6.035 1.00 96.50 200 THR A O 1
ATOM 1467 N N . HIS A 1 201 ? -3.581 -13.693 -8.135 1.00 95.31 201 HIS A N 1
ATOM 1468 C CA . HIS A 1 201 ? -4.373 -14.859 -7.745 1.00 95.31 201 HIS A CA 1
ATOM 1469 C C . HIS A 1 201 ? -3.566 -15.854 -6.899 1.00 95.31 201 HIS A C 1
ATOM 1471 O O . HIS A 1 201 ? -4.049 -16.329 -5.874 1.00 95.31 201 HIS A O 1
ATOM 1477 N N . HIS A 1 202 ? -2.312 -16.128 -7.268 1.00 95.88 202 HIS A N 1
ATOM 1478 C CA . HIS A 1 202 ? -1.446 -16.997 -6.472 1.00 95.88 202 HIS A CA 1
ATOM 1479 C C . HIS A 1 202 ? -1.188 -16.432 -5.068 1.00 95.88 202 HIS A C 1
ATOM 1481 O O . HIS A 1 202 ? -1.241 -17.172 -4.087 1.00 95.88 202 HIS A O 1
ATOM 1487 N N . VAL A 1 203 ? -0.909 -15.130 -4.951 1.00 96.06 203 VAL A N 1
ATOM 1488 C CA . VAL A 1 203 ? -0.694 -14.481 -3.648 1.00 96.06 203 VAL A CA 1
ATOM 1489 C C . VAL A 1 203 ? -1.962 -14.533 -2.794 1.00 96.06 203 VAL A C 1
ATOM 1491 O O . VAL A 1 203 ? -1.850 -14.767 -1.597 1.00 96.06 203 VAL A O 1
ATOM 1494 N N . ASP A 1 204 ? -3.149 -14.390 -3.385 1.00 92.88 204 ASP A N 1
ATOM 1495 C CA . ASP A 1 204 ? -4.427 -14.535 -2.671 1.00 92.88 204 ASP A CA 1
ATOM 1496 C C . ASP A 1 204 ? -4.595 -15.948 -2.085 1.00 92.88 204 ASP A C 1
ATOM 1498 O O . ASP A 1 204 ? -4.932 -16.112 -0.913 1.00 92.88 204 ASP A O 1
ATOM 1502 N N . LEU A 1 205 ? -4.276 -16.980 -2.876 1.00 93.31 205 LEU A N 1
ATOM 1503 C CA . LEU A 1 205 ? -4.383 -18.381 -2.460 1.00 93.31 205 LEU A CA 1
ATOM 1504 C C . LEU A 1 205 ? -3.332 -18.786 -1.417 1.00 93.31 205 LEU A C 1
ATOM 1506 O O . LEU A 1 205 ? -3.610 -19.606 -0.541 1.00 93.31 205 LEU A O 1
ATOM 1510 N N . CYS A 1 206 ? -2.108 -18.263 -1.523 1.00 93.25 206 CYS A N 1
ATOM 1511 C CA . CYS A 1 206 ? -0.967 -18.725 -0.726 1.00 93.25 206 CYS A CA 1
ATOM 1512 C C . CYS A 1 206 ? -0.532 -17.756 0.385 1.00 93.25 206 CYS A C 1
ATOM 1514 O O . CYS A 1 206 ? 0.206 -18.161 1.284 1.00 93.25 206 CYS A O 1
ATOM 1516 N N . GLY A 1 207 ? -0.977 -16.499 0.353 1.00 82.38 207 GLY A N 1
ATOM 1517 C CA . GLY A 1 207 ? -0.509 -15.415 1.222 1.00 82.38 207 GLY A CA 1
ATOM 1518 C C . GLY A 1 207 ? -0.970 -15.477 2.676 1.00 82.38 207 GLY A C 1
ATOM 1519 O O . GLY A 1 207 ? -0.547 -14.658 3.494 1.00 82.38 207 GLY A O 1
ATOM 1520 N N . GLY A 1 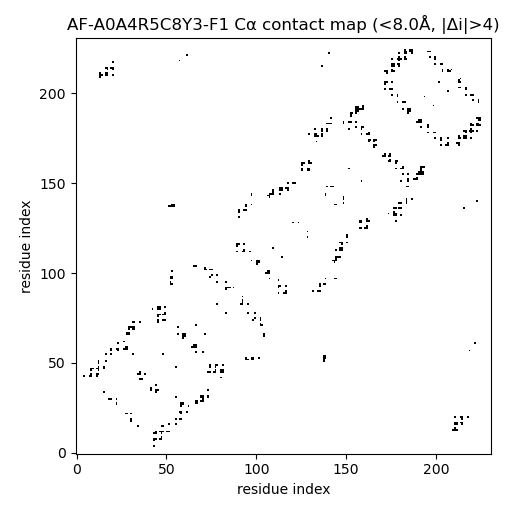208 ? -1.784 -16.475 3.017 1.00 78.75 208 GLY A N 1
ATOM 1521 C CA . GLY A 1 208 ? -2.272 -16.710 4.369 1.00 78.75 208 GLY A CA 1
ATOM 1522 C C . GLY A 1 208 ? -3.340 -15.709 4.815 1.00 78.75 208 GLY A C 1
ATOM 1523 O O . GLY A 1 208 ? -3.773 -14.831 4.076 1.00 78.75 208 GLY A O 1
ATOM 1524 N N . ALA A 1 209 ? -3.777 -15.845 6.066 1.00 81.31 209 ALA A N 1
ATOM 1525 C CA . ALA A 1 209 ? -4.944 -15.139 6.593 1.00 81.31 209 ALA A CA 1
ATOM 1526 C C . ALA A 1 209 ? -4.679 -13.688 7.048 1.00 81.31 209 ALA A C 1
ATOM 1528 O O . ALA A 1 209 ? -5.513 -13.131 7.754 1.00 81.31 209 ALA A O 1
ATOM 1529 N N . SER A 1 210 ? -3.536 -13.074 6.704 1.00 92.94 210 SER A N 1
ATOM 1530 C CA . SER A 1 210 ? -3.221 -11.705 7.145 1.00 92.94 210 SER A CA 1
ATOM 1531 C C . SER A 1 210 ? -4.145 -10.686 6.463 1.00 92.94 210 SER A C 1
ATOM 1533 O O . SER A 1 210 ? -4.087 -10.546 5.235 1.00 92.94 210 SER A O 1
ATOM 1535 N N . PRO A 1 211 ? -4.936 -9.910 7.231 1.00 95.62 211 PRO A N 1
ATOM 1536 C CA . PRO A 1 211 ? -5.762 -8.837 6.685 1.00 95.62 211 PRO A CA 1
ATOM 1537 C C . PRO A 1 211 ? -5.010 -7.835 5.805 1.00 95.62 211 PRO A C 1
ATOM 1539 O O . PRO A 1 211 ? -5.542 -7.399 4.786 1.00 95.62 211 PRO A O 1
ATOM 1542 N N . ARG A 1 212 ? -3.762 -7.488 6.145 1.00 94.94 212 ARG A N 1
ATOM 1543 C CA . ARG A 1 212 ? -2.940 -6.594 5.308 1.00 94.94 212 ARG A CA 1
ATOM 1544 C C . ARG A 1 212 ? -2.588 -7.193 3.953 1.00 94.94 212 ARG A C 1
ATOM 1546 O O . ARG A 1 212 ? -2.600 -6.483 2.951 1.00 94.94 212 ARG A O 1
ATOM 1553 N N . THR A 1 213 ? -2.250 -8.478 3.927 1.00 95.94 213 THR A N 1
ATOM 1554 C CA . THR A 1 213 ? -1.918 -9.179 2.679 1.00 95.94 213 THR A CA 1
ATOM 1555 C C . THR A 1 213 ? -3.155 -9.270 1.787 1.00 95.94 213 THR A C 1
ATOM 1557 O O . THR A 1 213 ? -3.079 -8.938 0.603 1.00 95.94 213 THR A O 1
ATOM 1560 N N . ALA A 1 214 ? -4.311 -9.600 2.374 1.00 96.06 214 ALA A N 1
ATOM 1561 C CA . ALA A 1 214 ? -5.594 -9.604 1.676 1.00 96.06 214 ALA A CA 1
ATOM 1562 C C . ALA A 1 214 ? -5.957 -8.214 1.129 1.00 96.06 214 ALA A C 1
ATOM 1564 O O . ALA A 1 214 ? -6.313 -8.092 -0.040 1.00 96.06 214 ALA A O 1
ATOM 1565 N N . LEU A 1 215 ? -5.784 -7.153 1.930 1.00 97.00 215 LEU A N 1
ATOM 1566 C CA . LEU A 1 215 ? -6.019 -5.779 1.486 1.00 97.00 215 LEU A CA 1
ATOM 1567 C C . LEU A 1 215 ? -5.148 -5.425 0.275 1.00 97.00 215 LEU A C 1
ATOM 1569 O O . LEU A 1 215 ? -5.677 -4.994 -0.740 1.00 97.00 215 LEU A O 1
ATOM 1573 N N . HIS A 1 216 ? -3.829 -5.625 0.339 1.00 96.88 216 HIS A N 1
ATOM 1574 C CA . HIS A 1 216 ? -2.949 -5.281 -0.783 1.00 96.88 216 HIS A CA 1
ATOM 1575 C C . HIS A 1 216 ? -3.284 -6.058 -2.065 1.00 96.88 216 HIS A C 1
ATOM 157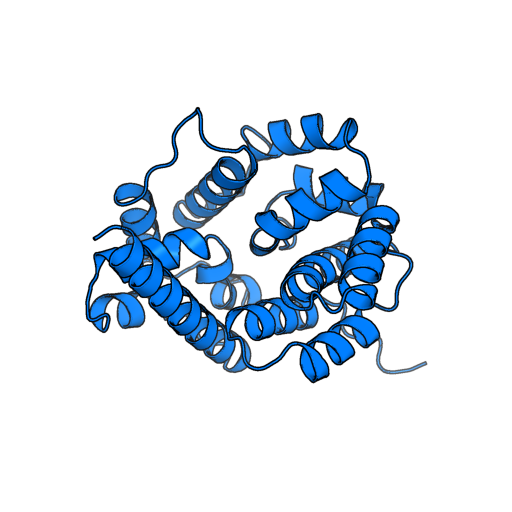7 O O . HIS A 1 216 ? -3.231 -5.486 -3.152 1.00 96.88 216 HIS A O 1
ATOM 1583 N N . THR A 1 217 ? -3.678 -7.324 -1.931 1.00 96.25 217 THR A N 1
ATOM 1584 C CA . THR A 1 217 ? -4.074 -8.178 -3.059 1.00 96.25 217 THR A CA 1
ATOM 1585 C C . THR A 1 217 ? -5.413 -7.737 -3.659 1.00 96.25 217 THR A C 1
ATOM 1587 O O . THR A 1 217 ? -5.537 -7.655 -4.878 1.00 96.25 217 THR A O 1
ATOM 1590 N N . GLU A 1 218 ? -6.398 -7.372 -2.830 1.00 96.38 218 GLU A N 1
ATOM 1591 C CA . GLU A 1 218 ? -7.662 -6.774 -3.286 1.00 96.38 218 GLU A CA 1
ATOM 1592 C C . GLU A 1 218 ? -7.411 -5.461 -4.032 1.00 96.38 218 GLU A C 1
ATOM 1594 O O . GLU A 1 218 ? -7.915 -5.273 -5.135 1.00 96.38 218 GLU A O 1
ATOM 1599 N N . LEU A 1 219 ? -6.573 -4.579 -3.481 1.00 96.06 219 LEU A N 1
ATOM 1600 C CA . LEU A 1 219 ? -6.244 -3.310 -4.127 1.00 96.06 219 LEU A CA 1
ATOM 1601 C C . LEU A 1 219 ? -5.520 -3.517 -5.461 1.00 96.06 219 LEU A C 1
ATOM 1603 O O . LEU A 1 219 ? -5.823 -2.817 -6.421 1.00 96.06 219 LEU A O 1
ATOM 1607 N N . ALA A 1 220 ? -4.624 -4.503 -5.563 1.00 95.81 220 ALA A N 1
ATOM 1608 C CA . ALA A 1 220 ? -4.014 -4.870 -6.838 1.00 95.81 220 ALA A CA 1
ATOM 1609 C C . ALA A 1 220 ? -5.061 -5.332 -7.869 1.00 95.81 220 ALA A C 1
ATOM 1611 O O . ALA A 1 220 ? -5.000 -4.905 -9.020 1.00 95.81 220 ALA A O 1
ATOM 1612 N N . ARG A 1 221 ? -6.059 -6.134 -7.459 1.00 94.62 221 ARG A N 1
ATOM 1613 C CA . ARG A 1 221 ? -7.171 -6.557 -8.333 1.00 94.62 221 ARG A CA 1
ATOM 1614 C C . ARG A 1 221 ? -8.030 -5.387 -8.798 1.00 94.62 221 ARG A C 1
ATOM 1616 O O . ARG A 1 221 ? -8.431 -5.369 -9.953 1.00 94.62 221 ARG A O 1
ATOM 1623 N N . CYS A 1 222 ? -8.302 -4.420 -7.926 1.00 93.38 222 CYS A N 1
ATOM 1624 C CA . CYS A 1 222 ? -9.069 -3.233 -8.301 1.00 93.38 222 CYS A CA 1
ATOM 1625 C C . CYS A 1 222 ? -8.316 -2.315 -9.273 1.00 93.38 222 CYS A C 1
ATOM 1627 O O . CYS A 1 222 ? -8.955 -1.580 -10.020 1.00 93.38 222 CYS A O 1
ATOM 1629 N N . LEU A 1 223 ? -6.980 -2.322 -9.232 1.00 89.44 223 LEU A N 1
ATOM 1630 C CA . LEU A 1 223 ? -6.150 -1.544 -10.147 1.00 89.44 223 LEU A CA 1
ATOM 1631 C C . LEU A 1 223 ? -6.000 -2.227 -11.498 1.00 89.44 223 LEU A C 1
ATOM 1633 O O . LEU A 1 223 ? -6.040 -1.539 -12.512 1.00 89.44 223 LEU A O 1
ATOM 1637 N N . ALA A 1 224 ? -5.812 -3.550 -11.508 1.00 80.56 224 ALA A N 1
ATOM 1638 C CA . ALA A 1 224 ? -5.564 -4.299 -12.728 1.00 80.56 224 ALA A CA 1
ATOM 1639 C C . ALA A 1 224 ? -6.578 -3.898 -13.816 1.00 80.56 224 ALA A C 1
ATOM 1641 O O . ALA A 1 224 ? -7.779 -3.837 -13.530 1.00 80.56 224 ALA A O 1
ATOM 1642 N N . PRO A 1 225 ? -6.115 -3.591 -15.043 1.00 64.44 225 PRO A N 1
ATOM 1643 C CA . PRO A 1 225 ? -7.029 -3.305 -16.136 1.00 64.44 225 PRO A CA 1
ATOM 1644 C C . PRO A 1 225 ? -8.014 -4.467 -16.226 1.00 64.44 225 PRO A C 1
ATOM 1646 O O . PRO A 1 225 ? -7.589 -5.623 -16.157 1.00 64.44 225 PRO A O 1
ATOM 1649 N N . ALA A 1 226 ? -9.314 -4.161 -16.309 1.00 52.28 226 ALA A N 1
ATOM 1650 C CA . ALA A 1 226 ? -10.327 -5.185 -16.526 1.00 52.28 226 ALA A CA 1
ATOM 1651 C C . ALA A 1 226 ? -9.831 -6.041 -17.691 1.00 52.28 226 ALA A C 1
ATOM 1653 O O . ALA A 1 226 ? -9.586 -5.502 -18.774 1.00 52.28 226 ALA A O 1
ATOM 1654 N N . ALA A 1 227 ? -9.558 -7.323 -17.426 1.00 41.97 227 ALA A N 1
ATOM 1655 C CA . ALA A 1 227 ? -9.118 -8.237 -18.464 1.00 41.97 227 ALA A CA 1
ATOM 1656 C C . ALA A 1 227 ? -10.104 -8.068 -19.616 1.00 41.97 227 ALA A C 1
ATOM 1658 O O . ALA A 1 227 ? -11.311 -8.102 -19.379 1.00 41.97 227 ALA A O 1
ATOM 1659 N N . ALA A 1 228 ? -9.600 -7.773 -20.814 1.00 37.12 228 ALA A N 1
ATOM 1660 C CA . ALA A 1 228 ? -10.441 -7.681 -21.990 1.00 37.12 228 ALA A CA 1
ATOM 1661 C C . ALA A 1 228 ? -11.155 -9.031 -22.135 1.00 37.12 228 ALA A C 1
ATOM 1663 O O . ALA A 1 228 ? -10.564 -10.019 -22.567 1.00 37.12 228 ALA A O 1
ATOM 1664 N N . GLU A 1 229 ? -12.401 -9.096 -21.673 1.00 30.66 229 GLU A N 1
ATOM 1665 C CA . GLU A 1 229 ? -13.285 -10.218 -21.916 1.00 30.66 229 GLU A CA 1
ATOM 1666 C C . GLU A 1 229 ? -13.552 -10.233 -23.423 1.00 30.66 229 GLU A C 1
ATOM 1668 O O . GLU A 1 229 ? -14.288 -9.398 -23.943 1.00 30.66 229 GLU A O 1
ATOM 1673 N N . GLY A 1 230 ? -12.914 -11.172 -24.123 1.00 39.09 230 GLY A N 1
ATOM 1674 C CA . GLY A 1 230 ? -13.235 -11.522 -25.504 1.00 39.09 230 GLY A CA 1
ATOM 1675 C C . GLY A 1 230 ? -12.264 -10.990 -26.557 1.00 39.09 230 GLY A C 1
ATOM 1676 O O . GLY A 1 230 ? -12.414 -9.879 -27.061 1.00 39.09 230 GLY A O 1
ATOM 1677 N N . SER A 1 231 ? -11.356 -11.868 -26.988 1.00 33.03 231 SER A N 1
ATOM 1678 C CA . SER A 1 231 ? -11.099 -12.071 -28.416 1.00 33.03 231 SER A CA 1
ATOM 1679 C C . SER A 1 231 ? -11.088 -13.557 -28.733 1.00 33.03 231 SER A C 1
ATOM 1681 O O . SER A 1 231 ? -10.797 -14.354 -27.814 1.00 33.03 231 SER A O 1
#

Radius of gyration: 16.85 Å; Cα contacts (8 Å, |Δi|>4): 327; chains: 1; bounding box: 40×38×56 Å

Solvent-accessible surface area (backbone atoms only — not comparable to full-atom values): 12107 Å² total; per-residue (Å²): 113,69,65,67,48,52,52,47,27,51,54,32,32,40,52,51,29,38,51,47,38,52,23,45,77,67,71,42,66,74,63,54,50,62,51,38,75,68,36,98,46,50,68,33,34,32,49,19,47,52,72,44,30,46,48,71,45,42,33,23,62,74,69,74,43,82,70,47,73,63,36,32,52,51,50,52,49,15,44,70,78,57,66,84,58,91,86,50,57,63,64,58,46,28,44,49,50,50,30,50,27,59,54,69,70,49,80,51,63,63,62,62,48,42,35,55,48,39,61,55,50,73,77,48,55,49,68,58,44,35,55,52,45,37,74,41,33,55,58,59,47,91,78,52,36,57,44,51,50,49,50,41,40,78,39,18,51,38,43,29,52,37,27,53,51,23,54,78,69,66,36,32,63,53,20,22,24,30,41,21,46,41,15,46,18,45,62,72,74,27,70,27,87,59,65,52,66,62,50,40,53,48,40,64,76,68,40,61,91,45,30,54,36,51,28,33,35,51,53,18,60,72,48,33,65,76,73,80,84,80,132

pLDDT: mean 91.39, std 11.01, range [30.66, 98.62]